Protein AF-A0A970F6P1-F1 (afdb_monomer)

Foldseek 3Di:
DDFFWKFFAADDLADADREIFQADPQAQEAEEEEPPLDDAPVQVLNCVRTVGHYHYCVVDDDDLRNHSAYEYQDLAECLQQVCLVSVHAYEHCARHAQFYPRSVSGHRHRYIYVTDSVRMDTPPPPDDPDPDDDDDDDDDDDDDDDDDDPCVVPPPPPVVVVVVVVVNVVSVVVGVVRVVVVCCVPPVVVLVVVVVVVVVCCVVVVVVVVVCVVLVVLCPDPNSVVVVVVVVPPVPCVVVRDDD

Secondary structure (DSSP, 8-state):
-----EEE---TT--B--EEE---SSS-EEEEE-GGG---HHHHHHHHHH-PEEEETTT----GGGEEEEEE--SSSSHHHHHHHTT--EEESS---S-STTGGG--TTTEEES--GGGEEETTS-S-------------------S-SSSTT---TTHHHHHHHHHHHHHHHHHHHHHHHHHIIIIIHHHHHHHHHHHHHHHHHSHHHHHHHHHHHHHTSHHHHHHHHHHHHS-TTTTTS---

Radius of gyration: 27.38 Å; Cα contacts (8 Å, |Δi|>4): 351; chains: 1; bounding box: 78×43×78 Å

Mean predicted aligned error: 15.63 Å

Solvent-accessible surface area (backbone atoms only — not comparable to full-atom values): 13896 Å² total; per-residue (Å²): 133,86,57,38,42,34,29,36,38,41,30,84,76,31,27,41,32,69,37,75,48,70,53,41,94,65,21,38,30,31,38,40,51,32,80,95,71,52,82,56,73,49,53,58,55,49,28,71,65,24,68,36,49,82,38,54,53,82,84,48,86,75,64,73,79,34,40,48,33,38,37,35,57,41,63,26,46,63,70,55,11,54,40,31,65,70,73,26,36,32,41,21,51,38,58,34,60,76,31,49,99,38,24,91,44,42,43,41,84,39,27,26,4,19,40,52,63,92,33,55,45,58,55,85,64,79,85,80,83,70,88,72,87,79,83,90,84,89,85,90,83,88,88,83,93,85,87,78,84,79,66,75,75,67,85,60,82,51,62,62,52,48,50,54,52,52,47,51,53,53,32,50,54,54,37,53,51,51,51,50,52,48,46,40,64,74,47,49,48,55,50,51,54,53,53,50,50,52,52,49,51,33,60,75,70,44,54,49,60,59,52,45,64,68,44,49,69,35,62,75,31,75,69,37,38,50,51,50,51,52,60,72,65,51,69,71,58,58,74,76,75,43,83,132

pLDDT: mean 78.51, std 19.45, range [26.03, 96.94]

Sequence (244 aa):
MTYNSIRVVKGNGGYGGPLIITPTEQKHKFIYITGGGEKPEIVDKIAELTGMEAVNGFKTSIPDEEIALAIIDCGGTLRCGIYPKKEIPTINIVPTGKSGPLAQYINETIYVSAVGPAQITLANEEETVKAANVEKTPKEAKYDTSKKITEQRAEKSFVAKIGMGAGKVVATFNQSARDGVQTMIHTVIPFMAFVSLLIGVIQGSGVGNYFAKIMTPLAGNIVGLTIIGFVCSLPFLSPLLGPG

Structure (mmCIF, N/CA/C/O backbone):
data_AF-A0A970F6P1-F1
#
_entry.id   AF-A0A970F6P1-F1
#
loop_
_atom_site.group_PDB
_atom_site.id
_atom_site.type_symbol
_atom_site.label_atom_id
_atom_site.label_alt_id
_atom_site.label_comp_id
_atom_site.label_asym_id
_atom_site.label_entity_id
_atom_site.label_seq_id
_atom_site.pdbx_PDB_ins_code
_atom_site.Cartn_x
_atom_site.Cartn_y
_atom_site.Cartn_z
_atom_site.occupancy
_atom_site.B_iso_or_equiv
_atom_site.auth_seq_id
_atom_site.auth_comp_id
_atom_site.auth_asym_id
_atom_site.auth_atom_id
_atom_site.pdbx_PDB_model_num
ATOM 1 N N . MET A 1 1 ? -13.869 -8.845 31.805 1.00 55.91 1 MET A N 1
ATOM 2 C CA . MET A 1 1 ? -14.885 -8.495 30.785 1.00 55.91 1 MET A CA 1
ATOM 3 C C . MET A 1 1 ? -14.846 -9.579 29.725 1.00 55.91 1 MET A C 1
ATOM 5 O O . MET A 1 1 ? -13.753 -10.044 29.430 1.00 55.91 1 MET A O 1
ATOM 9 N N . THR A 1 2 ? -15.985 -10.026 29.202 1.00 73.50 2 THR A N 1
ATOM 10 C CA . THR A 1 2 ? -16.000 -11.035 28.131 1.00 73.50 2 THR A CA 1
ATOM 11 C C . THR A 1 2 ? -15.906 -10.311 26.795 1.00 73.50 2 THR A C 1
ATOM 13 O O . THR A 1 2 ? -16.837 -9.596 26.433 1.00 73.50 2 THR A O 1
ATOM 16 N N . TYR A 1 3 ? -14.778 -10.448 26.100 1.00 84.19 3 TYR A N 1
ATOM 17 C CA . TYR A 1 3 ? -14.602 -9.900 24.756 1.00 84.19 3 TYR A CA 1
ATOM 18 C C . TYR A 1 3 ? -15.088 -10.903 23.712 1.00 84.19 3 TYR A C 1
ATOM 20 O O . TYR A 1 3 ? -14.849 -12.103 23.856 1.00 84.19 3 TYR A O 1
ATOM 28 N N . ASN A 1 4 ? -15.730 -10.417 22.650 1.00 88.94 4 ASN A N 1
ATOM 29 C CA . ASN A 1 4 ? -16.098 -11.258 21.512 1.00 88.94 4 ASN A CA 1
ATOM 30 C C . ASN A 1 4 ? -15.162 -11.002 20.333 1.00 88.94 4 ASN A C 1
ATOM 32 O O . ASN A 1 4 ? -14.771 -9.864 20.065 1.00 88.94 4 ASN A O 1
ATOM 36 N N . SER A 1 5 ? -14.854 -12.061 19.592 1.00 91.94 5 SER A N 1
ATOM 37 C CA . SER A 1 5 ? -14.098 -11.960 18.349 1.00 91.94 5 SER A CA 1
ATOM 38 C C . SER A 1 5 ? -14.987 -11.498 17.198 1.00 91.94 5 SER A C 1
ATOM 40 O O . SER A 1 5 ? -16.135 -11.930 17.066 1.00 91.94 5 SER A O 1
ATOM 42 N N . ILE A 1 6 ? -14.433 -10.669 16.317 1.00 94.19 6 ILE A N 1
ATOM 43 C CA . ILE A 1 6 ? -15.088 -10.241 15.078 1.00 94.19 6 ILE A CA 1
ATOM 44 C C . ILE A 1 6 ? -14.340 -10.752 13.857 1.00 94.19 6 ILE A C 1
ATOM 46 O O . ILE A 1 6 ? -13.114 -10.867 13.853 1.00 94.19 6 ILE A O 1
ATOM 50 N N . ARG A 1 7 ? -15.099 -11.005 12.795 1.00 94.31 7 ARG A N 1
ATOM 51 C CA . ARG A 1 7 ? -14.598 -11.272 11.455 1.00 94.31 7 ARG A CA 1
ATOM 52 C C . ARG A 1 7 ? -14.874 -10.059 10.575 1.00 94.31 7 ARG A C 1
ATOM 54 O O . ARG A 1 7 ? -15.996 -9.562 10.516 1.00 94.31 7 ARG A O 1
ATOM 61 N N . VAL A 1 8 ? -13.843 -9.598 9.878 1.00 95.94 8 VAL A N 1
ATOM 62 C CA . VAL A 1 8 ? -13.903 -8.425 9.004 1.00 95.94 8 VAL A CA 1
ATOM 63 C C . VAL A 1 8 ? -13.480 -8.824 7.600 1.00 95.94 8 VAL A C 1
ATOM 65 O O . VAL A 1 8 ? -12.370 -9.310 7.392 1.00 95.94 8 VAL A O 1
ATOM 68 N N . VAL A 1 9 ? -14.360 -8.621 6.623 1.00 95.44 9 VAL A N 1
ATOM 69 C CA . VAL A 1 9 ? -14.092 -8.910 5.205 1.00 95.44 9 VAL A CA 1
ATOM 70 C C . VAL A 1 9 ? -13.896 -7.626 4.407 1.00 95.44 9 VAL A C 1
ATOM 72 O O . VAL A 1 9 ? -14.357 -6.558 4.800 1.00 95.44 9 VAL A O 1
ATOM 75 N N . LYS A 1 10 ? -13.230 -7.709 3.254 1.00 94.44 10 LYS A N 1
ATOM 76 C CA . LYS A 1 10 ? -13.154 -6.567 2.337 1.00 94.44 10 LYS A CA 1
ATOM 77 C C . LYS A 1 10 ? -14.526 -6.242 1.745 1.00 94.44 10 LYS A C 1
ATOM 79 O O . LYS A 1 10 ? -15.319 -7.139 1.456 1.00 94.44 10 LYS A O 1
ATOM 84 N N . GLY A 1 11 ? -14.790 -4.957 1.529 1.00 90.62 11 GLY A N 1
ATOM 85 C CA . GLY A 1 11 ? -15.944 -4.517 0.744 1.00 90.62 11 GLY A CA 1
ATOM 86 C C . GLY A 1 11 ? -15.664 -4.517 -0.758 1.00 90.62 11 GLY A C 1
ATOM 87 O O . GLY A 1 11 ? -14.608 -4.950 -1.229 1.00 90.62 11 GLY A O 1
ATOM 88 N N . ASN A 1 12 ? -16.618 -4.003 -1.535 1.00 87.50 12 ASN A N 1
ATOM 89 C CA . ASN A 1 12 ? -16.489 -3.947 -2.989 1.00 87.50 12 ASN A CA 1
ATOM 90 C C . ASN A 1 12 ? -15.307 -3.055 -3.420 1.00 87.50 12 ASN A C 1
ATOM 92 O O . ASN A 1 12 ? -15.206 -1.899 -3.005 1.00 87.50 12 ASN A O 1
ATOM 96 N N . GLY A 1 13 ? -14.419 -3.591 -4.262 1.00 84.50 13 GLY A N 1
ATOM 97 C CA . GLY A 1 13 ? -13.182 -2.923 -4.682 1.00 84.50 13 GLY A CA 1
ATOM 98 C C . GLY A 1 13 ? -12.117 -2.794 -3.583 1.00 84.50 13 GLY A C 1
ATOM 99 O O . GLY A 1 13 ? -11.123 -2.105 -3.792 1.00 84.50 13 GLY A O 1
ATOM 100 N N . GLY A 1 14 ? -12.323 -3.421 -2.420 1.00 89.06 14 GLY A N 1
ATOM 101 C CA . GLY A 1 14 ? -11.336 -3.500 -1.347 1.00 89.06 14 GLY A CA 1
ATOM 102 C C . GLY A 1 14 ? -10.262 -4.562 -1.593 1.00 89.06 14 GLY A C 1
ATOM 103 O O . GLY A 1 14 ? -10.330 -5.363 -2.528 1.00 89.06 14 GLY A O 1
ATOM 104 N N . TYR A 1 15 ? -9.271 -4.589 -0.711 1.00 93.12 15 TYR A N 1
ATOM 105 C CA . TYR A 1 15 ? -8.123 -5.493 -0.729 1.00 93.12 15 TYR A CA 1
ATOM 106 C C . TYR A 1 15 ? -7.964 -6.178 0.633 1.00 93.12 15 TYR A C 1
ATOM 108 O O . TYR A 1 15 ? -8.346 -5.608 1.654 1.00 93.12 15 TYR A O 1
ATOM 116 N N . GLY A 1 16 ? -7.379 -7.377 0.633 1.00 93.56 16 GLY A N 1
ATOM 117 C CA . GLY A 1 16 ? -7.040 -8.128 1.839 1.00 93.56 16 GLY A CA 1
ATOM 118 C C . GLY A 1 16 ? -8.222 -8.726 2.603 1.00 93.56 16 GLY A C 1
ATOM 119 O O . GLY A 1 16 ? -9.330 -8.847 2.070 1.00 93.56 16 GLY A O 1
ATOM 120 N N . GLY A 1 17 ? -7.957 -9.120 3.850 1.00 89.38 17 GLY A N 1
ATOM 121 C CA . GLY A 1 17 ? -8.860 -9.911 4.679 1.00 89.38 17 GLY A CA 1
ATOM 122 C C . GLY A 1 17 ? -9.137 -11.322 4.126 1.00 89.38 17 GLY A C 1
ATOM 123 O O . GLY A 1 17 ? -8.622 -11.696 3.073 1.00 89.38 17 GLY A O 1
ATOM 124 N N . PRO A 1 18 ? -9.995 -12.109 4.802 1.00 91.62 18 PRO A N 1
ATOM 125 C CA . PRO A 1 18 ? -10.689 -11.779 6.047 1.00 91.62 18 PRO A CA 1
ATOM 126 C C . PRO A 1 18 ? -9.734 -11.652 7.240 1.00 91.62 18 PRO A C 1
ATOM 128 O O . PRO A 1 18 ? -8.829 -12.463 7.396 1.00 91.62 18 PRO A O 1
ATOM 131 N N . LEU A 1 19 ? -9.966 -10.664 8.105 1.00 94.44 19 LEU A N 1
ATOM 132 C CA . LEU A 1 19 ? -9.273 -10.546 9.388 1.00 94.44 19 LEU A CA 1
ATOM 133 C C . LEU A 1 19 ? -10.170 -11.070 10.504 1.00 94.44 19 LEU A C 1
ATOM 135 O O . LEU A 1 19 ? -11.353 -10.732 10.556 1.00 94.44 19 LEU A O 1
ATOM 139 N N . ILE A 1 20 ? -9.602 -11.865 11.406 1.00 93.81 20 ILE A N 1
ATOM 140 C CA . ILE A 1 20 ? -10.248 -12.251 12.661 1.00 93.81 20 ILE A CA 1
ATOM 141 C C . ILE A 1 20 ? -9.546 -11.480 13.771 1.00 93.81 20 ILE A C 1
ATOM 143 O O . ILE A 1 20 ? -8.353 -11.672 13.996 1.00 93.81 20 ILE A O 1
ATOM 147 N N . ILE A 1 21 ? -10.278 -10.591 14.439 1.00 92.81 21 ILE A N 1
ATOM 148 C CA . ILE A 1 21 ? -9.759 -9.837 15.578 1.00 92.81 21 ILE A CA 1
ATOM 149 C C . ILE A 1 21 ? -10.351 -10.428 16.846 1.00 92.81 21 ILE A C 1
ATOM 151 O O . ILE A 1 21 ? -11.569 -10.414 17.029 1.00 92.81 21 ILE A O 1
ATOM 155 N N . THR A 1 22 ? -9.473 -10.902 17.724 1.00 89.44 22 THR A N 1
ATOM 156 C CA . THR A 1 22 ? -9.822 -11.420 19.047 1.00 89.44 22 THR A CA 1
ATOM 157 C C . THR A 1 22 ? -9.204 -10.504 20.099 1.00 89.44 22 THR A C 1
ATOM 159 O O . THR A 1 22 ? -7.986 -10.551 20.289 1.00 89.44 22 THR A O 1
ATOM 162 N N . PRO A 1 23 ? -10.001 -9.648 20.757 1.00 86.94 23 PRO A N 1
ATOM 163 C CA . PRO A 1 23 ? -9.495 -8.794 21.821 1.00 86.94 23 PRO A CA 1
ATOM 164 C C . PRO A 1 23 ? -9.036 -9.627 23.022 1.00 86.94 23 PRO A C 1
ATOM 166 O O . PRO A 1 23 ? -9.606 -10.676 23.328 1.00 86.94 23 PRO A O 1
ATOM 169 N N . THR A 1 24 ? -8.013 -9.147 23.722 1.00 86.75 24 THR A N 1
ATOM 170 C CA . THR A 1 24 ? -7.482 -9.761 24.949 1.00 86.75 24 THR A CA 1
ATOM 171 C C . THR A 1 24 ? -7.397 -8.717 26.057 1.00 86.75 24 THR A C 1
ATOM 173 O O . THR A 1 24 ? -7.519 -7.526 25.796 1.00 86.75 24 THR A O 1
ATOM 176 N N . GLU A 1 25 ? -7.145 -9.123 27.305 1.00 82.56 25 GLU A N 1
ATOM 177 C CA . GLU A 1 25 ? -6.991 -8.163 28.412 1.00 82.56 25 GLU A CA 1
ATOM 178 C C . GLU A 1 25 ? -5.865 -7.146 28.178 1.00 82.56 25 GLU A C 1
ATOM 180 O O . GLU A 1 25 ? -5.974 -6.003 28.610 1.00 82.56 25 GLU A O 1
ATOM 185 N N . GLN A 1 26 ? -4.818 -7.521 27.440 1.00 82.38 26 GLN A N 1
ATOM 186 C CA . GLN A 1 26 ? -3.736 -6.608 27.063 1.00 82.38 26 GLN A CA 1
ATOM 187 C C . GLN A 1 26 ? -4.091 -5.783 25.817 1.00 82.38 26 GLN A C 1
ATOM 189 O O . GLN A 1 26 ? -3.830 -4.587 25.789 1.00 82.38 26 GLN A O 1
ATOM 194 N N . LYS A 1 27 ? -4.749 -6.393 24.821 1.00 86.50 27 LYS A N 1
ATOM 195 C CA . LYS A 1 27 ? -5.171 -5.756 23.563 1.00 86.50 27 LYS A CA 1
ATOM 196 C C . LYS A 1 27 ? -6.690 -5.616 23.506 1.00 86.50 27 LYS A C 1
ATOM 198 O O . LYS A 1 27 ? -7.365 -6.388 22.825 1.00 86.50 27 LYS A O 1
ATOM 203 N N . HIS A 1 28 ? -7.222 -4.639 24.233 1.00 87.19 28 HIS A N 1
ATOM 204 C CA . HIS A 1 28 ? -8.666 -4.372 24.327 1.00 87.19 28 HIS A CA 1
ATOM 205 C C . HIS A 1 28 ? -9.065 -2.982 23.820 1.00 87.19 28 HIS A C 1
ATOM 207 O O . HIS A 1 28 ? -10.237 -2.609 23.901 1.00 87.19 28 HIS A O 1
ATOM 213 N N . LYS A 1 29 ? -8.108 -2.205 23.305 1.00 92.62 29 LYS A N 1
ATOM 214 C CA . LYS A 1 29 ? -8.360 -0.879 22.744 1.00 92.62 29 LYS A CA 1
ATOM 215 C C . LYS A 1 29 ? -8.141 -0.909 21.247 1.00 92.62 29 LYS A C 1
ATOM 217 O O . LYS A 1 29 ? -7.257 -1.601 20.750 1.00 92.62 29 LYS A O 1
ATOM 222 N N . PHE A 1 30 ? -8.907 -0.124 20.513 1.00 93.62 30 PHE A N 1
ATOM 223 C CA . PHE A 1 30 ? -8.644 0.092 19.099 1.00 93.62 30 PHE A CA 1
ATOM 224 C C . PHE A 1 30 ? -8.657 1.569 18.779 1.00 93.62 30 PHE A C 1
ATOM 226 O O . PHE A 1 30 ? -9.402 2.350 19.373 1.00 93.62 30 PHE A O 1
ATOM 233 N N . ILE A 1 31 ? -7.814 1.954 17.829 1.00 94.25 31 ILE A N 1
ATOM 234 C CA . ILE A 1 31 ? -7.693 3.355 17.449 1.00 94.25 31 ILE A CA 1
ATOM 235 C C . ILE A 1 31 ? -8.469 3.608 16.171 1.00 94.25 31 ILE A C 1
ATOM 237 O O . ILE A 1 31 ? -8.491 2.765 15.275 1.00 94.25 31 ILE A O 1
ATOM 241 N N . TYR A 1 32 ? -9.029 4.803 16.040 1.00 93.19 32 TYR A N 1
ATOM 242 C CA . TYR A 1 32 ? -9.539 5.290 14.767 1.00 93.19 32 TYR A CA 1
ATOM 243 C C . TYR A 1 32 ? -8.908 6.637 14.409 1.00 93.19 32 TYR A C 1
ATOM 245 O O . TYR A 1 32 ? -8.808 7.545 15.238 1.00 93.19 32 TYR A O 1
ATOM 253 N N . ILE A 1 33 ? -8.446 6.744 13.163 1.00 90.38 33 ILE A N 1
ATOM 254 C CA . ILE A 1 33 ? -7.821 7.932 12.579 1.00 90.38 33 ILE A CA 1
ATOM 255 C C . ILE A 1 33 ? -8.431 8.169 11.202 1.00 90.38 33 ILE A C 1
ATOM 257 O O . ILE A 1 33 ? -7.908 7.737 10.172 1.00 90.38 33 ILE A O 1
ATOM 261 N N . THR A 1 34 ? -9.548 8.884 11.213 1.00 85.81 34 THR A N 1
ATOM 262 C CA . THR A 1 34 ? -10.351 9.231 10.039 1.00 85.81 34 THR A CA 1
ATOM 263 C C . THR A 1 34 ? -10.552 10.745 9.938 1.00 85.81 34 THR A C 1
ATOM 265 O O . THR A 1 34 ? -10.569 11.450 10.949 1.00 85.81 34 THR A O 1
ATOM 268 N N . GLY A 1 35 ? -10.586 11.273 8.714 1.00 74.25 35 GLY A N 1
ATOM 269 C CA . GLY A 1 35 ? -10.503 12.693 8.374 1.00 74.25 35 GLY A CA 1
ATOM 270 C C . GLY A 1 35 ? -11.433 13.581 9.198 1.00 74.25 35 GLY A C 1
ATOM 271 O O . GLY A 1 35 ? -12.566 13.222 9.493 1.00 74.25 35 GLY A O 1
ATOM 272 N N . GLY A 1 36 ? -10.921 14.738 9.629 1.00 63.97 36 GLY A N 1
ATOM 273 C CA . GLY A 1 36 ? -11.650 15.664 10.506 1.00 63.97 36 GLY A CA 1
ATOM 274 C C . GLY A 1 36 ? -11.812 15.193 11.958 1.00 63.97 36 GLY A C 1
ATOM 275 O O . GLY A 1 36 ? -12.364 15.931 12.769 1.00 63.97 36 GLY A O 1
ATOM 276 N N . GLY A 1 37 ? -11.323 13.997 12.314 1.00 62.03 37 GLY A N 1
ATOM 277 C CA . GLY A 1 37 ? -11.530 13.396 13.633 1.00 62.03 37 GLY A CA 1
ATOM 278 C C . GLY A 1 37 ? -12.946 12.850 13.835 1.00 62.03 37 GLY A C 1
ATOM 279 O O . GLY A 1 37 ? -13.296 12.498 14.967 1.00 62.03 37 GLY A O 1
ATOM 280 N N . GLU A 1 38 ? -13.743 12.788 12.762 1.00 76.69 38 GLU A N 1
ATOM 281 C CA . GLU A 1 38 ? -15.076 12.194 12.769 1.00 76.69 38 GLU A CA 1
ATOM 282 C C . GLU A 1 38 ? -14.978 10.710 13.091 1.00 76.69 38 GLU A C 1
ATOM 284 O O . GLU A 1 38 ? -14.083 10.019 12.608 1.00 76.69 38 GLU A O 1
ATOM 289 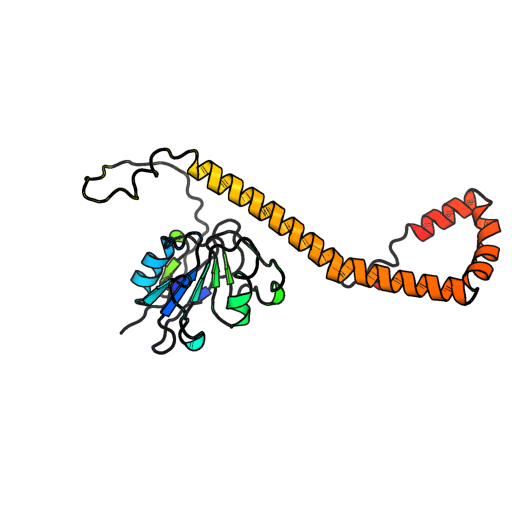N N . LYS A 1 39 ? -15.895 10.233 13.930 1.00 85.00 39 LYS A N 1
ATOM 290 C CA . LYS A 1 39 ? -15.989 8.833 14.329 1.00 85.00 39 LYS A CA 1
ATOM 291 C C . LYS A 1 39 ? -16.766 8.065 13.247 1.00 85.00 39 LYS A C 1
ATOM 293 O O . LYS A 1 39 ? -17.949 8.345 13.077 1.00 85.00 39 LYS A O 1
ATOM 298 N N . PRO A 1 40 ? -16.140 7.130 12.509 1.00 85.69 40 PRO A N 1
ATOM 299 C CA . PRO A 1 40 ? -16.833 6.327 11.505 1.00 85.69 40 PRO A CA 1
ATOM 300 C C . PRO A 1 40 ? -17.872 5.406 12.145 1.00 85.69 40 PRO A C 1
ATOM 302 O O . PRO A 1 40 ? -17.633 4.877 13.227 1.00 85.69 40 PRO A O 1
ATOM 305 N N . GLU A 1 41 ? -18.955 5.104 11.427 1.00 88.62 41 GLU A N 1
ATOM 306 C CA . GLU A 1 41 ? -20.024 4.198 11.890 1.00 88.62 41 GLU A CA 1
ATOM 307 C C . GLU A 1 41 ? -19.509 2.805 12.292 1.00 88.62 41 GLU A C 1
ATOM 309 O O . GLU A 1 41 ? -20.038 2.162 13.198 1.00 88.62 41 GLU A O 1
ATOM 314 N N . ILE A 1 42 ? -18.433 2.335 11.652 1.00 92.31 42 ILE A N 1
ATOM 315 C CA . ILE A 1 42 ? -17.824 1.044 11.985 1.00 92.31 42 ILE A CA 1
ATOM 316 C C . ILE A 1 42 ? -17.205 1.013 13.388 1.00 92.31 42 ILE A C 1
ATOM 318 O O . ILE A 1 42 ? -17.035 -0.070 13.938 1.00 92.31 42 ILE A O 1
ATOM 322 N N . VAL A 1 43 ? -16.878 2.169 13.979 1.00 92.88 43 VAL A N 1
ATOM 323 C CA . VAL A 1 43 ? -16.310 2.248 15.331 1.00 92.88 43 VAL A CA 1
ATOM 324 C C . VAL A 1 43 ? -17.337 1.818 16.366 1.00 92.88 43 VAL A C 1
ATOM 326 O O . VAL A 1 43 ? -17.022 0.981 17.205 1.00 92.88 43 VAL A O 1
ATOM 329 N N . ASP A 1 44 ? -18.553 2.363 16.298 1.00 92.25 44 ASP A N 1
ATOM 330 C CA . ASP A 1 44 ? -19.627 1.999 17.225 1.00 92.25 44 ASP A CA 1
ATOM 331 C C . ASP A 1 44 ? -19.982 0.524 17.090 1.00 92.25 44 ASP A C 1
ATOM 333 O O . ASP A 1 44 ? -19.965 -0.206 18.076 1.00 92.25 44 ASP A O 1
ATOM 337 N N . LYS A 1 45 ? -20.140 0.046 15.852 1.00 92.56 45 LYS A N 1
ATOM 338 C CA . LYS A 1 45 ? -20.411 -1.369 15.597 1.00 92.56 45 LYS A CA 1
ATOM 339 C C . LYS A 1 45 ? -19.326 -2.293 16.167 1.00 92.56 45 LYS A C 1
ATOM 341 O O . LYS A 1 45 ? -19.644 -3.326 16.750 1.00 92.56 45 LYS A O 1
ATOM 346 N N . ILE A 1 46 ? -18.043 -1.962 15.998 1.00 93.50 46 ILE A N 1
ATOM 347 C CA . ILE A 1 46 ? -16.948 -2.782 16.541 1.00 93.50 46 ILE A CA 1
ATOM 348 C C . ILE A 1 46 ? -16.964 -2.754 18.068 1.00 93.50 46 ILE A C 1
ATOM 350 O O . ILE A 1 46 ? -16.848 -3.815 18.679 1.00 93.50 46 ILE A O 1
ATOM 354 N N . ALA A 1 47 ? -17.129 -1.583 18.682 1.00 92.88 47 ALA A N 1
ATOM 355 C CA . ALA A 1 47 ? -17.193 -1.453 20.135 1.00 92.88 47 ALA A CA 1
ATOM 356 C C . ALA A 1 47 ? -18.366 -2.255 20.725 1.00 92.88 47 ALA A C 1
ATOM 358 O O . ALA A 1 47 ? -18.171 -2.998 21.682 1.00 92.88 47 ALA A O 1
ATOM 359 N N . GLU A 1 48 ? -19.549 -2.182 20.111 1.00 91.62 48 GLU A N 1
ATOM 360 C CA . GLU A 1 48 ? -20.739 -2.938 20.521 1.00 91.62 48 GLU A CA 1
ATOM 361 C C . GLU A 1 48 ? -20.541 -4.453 20.410 1.00 91.62 48 GLU A C 1
ATOM 363 O O . GLU A 1 48 ? -20.883 -5.190 21.333 1.00 91.62 48 GLU A O 1
ATOM 368 N N . LEU A 1 49 ? -19.972 -4.932 19.299 1.00 91.00 49 LEU A N 1
ATOM 369 C CA . LEU A 1 49 ? -19.777 -6.366 19.086 1.00 91.00 49 LEU A CA 1
ATOM 370 C C . LEU A 1 49 ? -18.687 -6.942 19.986 1.00 91.00 49 LEU A C 1
ATOM 372 O O . LEU A 1 49 ? -18.838 -8.047 20.501 1.00 91.00 49 LEU A O 1
ATOM 376 N N . THR A 1 50 ? -17.582 -6.217 20.157 1.00 91.31 50 THR A N 1
ATOM 377 C CA . THR A 1 50 ? -16.367 -6.749 20.792 1.00 91.31 50 THR A CA 1
ATOM 378 C C . THR A 1 50 ? -16.242 -6.399 22.267 1.00 91.31 50 THR A C 1
ATOM 380 O O . THR A 1 50 ? -15.550 -7.114 22.986 1.00 91.31 50 THR A O 1
ATOM 383 N N . GLY A 1 51 ? -16.881 -5.316 22.720 1.00 89.19 51 GLY A N 1
ATOM 384 C CA . GLY A 1 51 ? -16.669 -4.726 24.043 1.00 89.19 51 GLY A CA 1
ATOM 385 C C . GLY A 1 51 ? -15.359 -3.938 24.177 1.00 89.19 51 GLY A C 1
ATOM 386 O O . GLY A 1 51 ? -14.988 -3.576 25.290 1.00 89.19 51 GLY A O 1
ATOM 387 N N . MET A 1 52 ? -14.637 -3.694 23.076 1.00 91.69 52 MET A N 1
ATOM 388 C CA . MET A 1 52 ? -13.391 -2.925 23.091 1.00 91.69 52 MET A CA 1
ATOM 389 C C . MET A 1 52 ? -13.617 -1.420 23.280 1.00 91.69 52 MET A C 1
ATOM 391 O O . MET A 1 52 ? -14.631 -0.860 22.859 1.00 91.69 52 MET A O 1
ATOM 395 N N . GLU A 1 53 ? -12.608 -0.742 23.822 1.00 91.25 53 GLU A N 1
ATOM 396 C CA . GLU A 1 53 ? -12.594 0.716 23.945 1.00 91.25 53 GLU A CA 1
ATOM 397 C C . GLU A 1 53 ? -12.107 1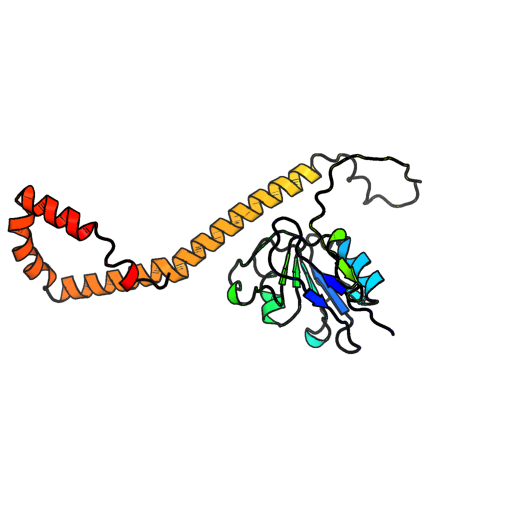.377 22.644 1.00 91.25 53 GLU A C 1
ATOM 399 O O . GLU A 1 53 ? -11.013 1.095 22.145 1.00 91.25 53 GLU A O 1
ATOM 404 N N . ALA A 1 54 ? -12.914 2.292 22.103 1.00 92.50 54 ALA A N 1
ATOM 405 C CA . ALA A 1 54 ? -12.576 3.072 20.918 1.00 92.50 54 ALA A CA 1
ATOM 406 C C . ALA A 1 54 ? -11.813 4.353 21.283 1.00 92.50 54 ALA A C 1
ATOM 408 O O . ALA A 1 54 ? -12.343 5.228 21.969 1.00 92.50 54 ALA A O 1
ATOM 409 N N . VAL A 1 55 ? -10.609 4.521 20.738 1.00 91.69 55 VAL A N 1
ATOM 410 C CA . VAL A 1 55 ? -9.731 5.663 21.023 1.00 91.69 55 VAL A CA 1
ATOM 411 C C . VAL A 1 55 ? -9.527 6.523 19.775 1.00 91.69 55 VAL A C 1
ATOM 413 O O . VAL A 1 55 ? -9.126 6.042 18.715 1.00 91.69 55 VAL A O 1
ATOM 416 N N . ASN A 1 56 ? -9.767 7.832 19.894 1.00 89.25 56 ASN A N 1
ATOM 417 C CA . ASN A 1 56 ? -9.513 8.772 18.802 1.00 89.25 56 ASN A CA 1
ATOM 418 C C . ASN A 1 56 ? -8.016 9.099 18.706 1.00 89.25 56 ASN A C 1
ATOM 420 O O . ASN A 1 56 ? -7.502 9.901 19.493 1.00 89.25 56 ASN A O 1
ATOM 424 N N . GLY A 1 57 ? -7.343 8.539 17.699 1.00 86.12 57 GLY A N 1
ATOM 425 C CA . GLY A 1 57 ? -5.897 8.690 17.511 1.00 86.12 57 GLY A CA 1
ATOM 426 C C . GLY A 1 57 ? -5.437 10.095 17.094 1.00 86.12 57 GLY A C 1
ATOM 427 O O . GLY A 1 57 ? -4.238 10.349 17.054 1.00 86.12 57 GLY A O 1
ATOM 428 N N . PHE A 1 58 ? -6.353 11.025 16.784 1.00 80.62 58 PHE A N 1
ATOM 429 C CA . PHE A 1 58 ? -6.010 12.442 16.584 1.00 80.62 58 PHE A CA 1
ATOM 430 C C . PHE A 1 58 ? -5.950 13.240 17.886 1.00 80.62 58 PHE A C 1
ATOM 432 O O . PHE A 1 58 ? -5.313 14.289 17.926 1.00 80.62 58 PHE A O 1
ATOM 439 N N . LYS A 1 59 ? -6.654 12.788 18.930 1.00 78.94 59 LYS A N 1
ATOM 440 C CA . LYS A 1 59 ? -6.759 13.508 20.209 1.00 78.94 59 LYS A CA 1
ATOM 441 C C . LYS A 1 59 ? -5.829 12.946 21.273 1.00 78.94 59 LYS A C 1
ATOM 443 O O . LYS A 1 59 ? -5.421 13.679 22.166 1.00 78.94 59 LYS A O 1
ATOM 448 N N . THR A 1 60 ? -5.529 11.656 21.196 1.00 79.88 60 THR A N 1
ATOM 449 C CA . THR A 1 60 ? -4.672 10.960 22.151 1.00 79.88 60 THR A CA 1
ATOM 450 C C . THR A 1 60 ? -3.922 9.826 21.458 1.00 79.88 60 THR A C 1
ATOM 452 O O . THR A 1 60 ? -4.274 9.430 20.348 1.00 79.88 60 THR A O 1
ATOM 455 N N . SER A 1 61 ? -2.891 9.306 22.115 1.00 80.94 61 SER A N 1
ATOM 456 C CA . SER A 1 61 ? -2.143 8.129 21.678 1.00 80.94 61 SER A CA 1
ATOM 457 C C . SER A 1 61 ? -2.205 7.067 22.766 1.00 80.94 61 SER A C 1
ATOM 459 O O . SER A 1 61 ? -2.166 7.393 23.950 1.00 80.94 61 SER A O 1
ATOM 461 N N . ILE A 1 62 ? -2.263 5.805 22.355 1.00 86.00 62 ILE A N 1
ATOM 462 C CA . ILE A 1 62 ? -2.089 4.649 23.238 1.00 86.00 62 ILE A CA 1
ATOM 463 C C . ILE A 1 62 ? -0.851 3.853 22.800 1.00 86.00 62 ILE A C 1
ATOM 465 O O . ILE A 1 62 ? -0.486 3.948 21.623 1.00 86.00 62 ILE A O 1
ATOM 469 N N . PRO A 1 63 ? -0.175 3.135 23.718 1.00 87.56 63 PRO A N 1
ATOM 470 C CA . PRO A 1 63 ? 0.952 2.268 23.376 1.00 87.56 63 PRO A CA 1
ATOM 471 C C . PRO A 1 63 ? 0.548 1.221 22.338 1.00 87.56 63 PRO A C 1
ATOM 473 O O . PRO A 1 63 ? -0.573 0.714 22.385 1.00 87.56 63 PRO A O 1
ATOM 476 N N . ASP A 1 64 ? 1.451 0.893 21.412 1.00 87.75 64 ASP A N 1
ATOM 477 C CA . ASP A 1 64 ? 1.164 -0.023 20.300 1.00 87.75 64 ASP A CA 1
ATOM 478 C C . ASP A 1 64 ? 0.759 -1.424 20.803 1.00 87.75 64 ASP A C 1
ATOM 480 O O . ASP A 1 64 ? -0.051 -2.108 20.177 1.00 87.75 64 ASP A O 1
ATOM 484 N N . GLU A 1 65 ? 1.265 -1.827 21.970 1.00 86.31 65 GLU A N 1
ATOM 485 C CA . GLU A 1 65 ? 1.003 -3.114 22.615 1.00 86.31 65 GLU A CA 1
ATOM 486 C C . GLU A 1 65 ? -0.437 -3.251 23.124 1.00 86.31 65 GLU A C 1
ATOM 488 O O . GLU A 1 65 ? -0.922 -4.375 23.251 1.00 86.31 65 GLU A O 1
ATOM 493 N N . GLU A 1 66 ? -1.126 -2.133 23.377 1.00 88.50 66 GLU A N 1
ATOM 494 C CA . GLU A 1 66 ? -2.529 -2.100 23.812 1.00 88.50 66 GLU A CA 1
ATOM 495 C C . GLU A 1 66 ? -3.516 -2.091 22.630 1.00 88.50 66 GLU A C 1
ATOM 497 O O . GLU A 1 66 ? -4.724 -2.280 22.817 1.00 88.50 66 GLU A O 1
ATOM 502 N N . ILE A 1 67 ? -3.018 -1.874 21.404 1.00 92.12 67 ILE A N 1
ATOM 503 C CA . ILE A 1 67 ? -3.840 -1.719 20.202 1.00 92.12 67 ILE A CA 1
ATOM 504 C C . ILE A 1 67 ? -4.190 -3.092 19.618 1.00 92.12 67 ILE A C 1
ATOM 506 O O . ILE A 1 67 ? -3.344 -3.817 19.094 1.00 92.12 67 ILE A O 1
ATOM 510 N N . ALA A 1 68 ? -5.477 -3.426 19.648 1.00 93.19 68 ALA A N 1
ATOM 511 C CA . ALA A 1 68 ? -6.036 -4.615 19.015 1.00 93.19 68 ALA A CA 1
ATOM 512 C C . ALA A 1 68 ? -6.204 -4.452 17.497 1.00 93.19 68 ALA A C 1
ATOM 514 O O . ALA A 1 68 ? -5.971 -5.394 16.743 1.00 93.19 68 ALA A O 1
ATOM 515 N N . LEU A 1 69 ? -6.620 -3.263 17.046 1.00 95.31 69 LEU A N 1
ATOM 516 C CA . LEU A 1 69 ? -6.729 -2.912 15.629 1.00 95.31 69 LEU A CA 1
ATOM 517 C C . LEU A 1 69 ? -6.657 -1.391 15.417 1.00 95.31 69 LEU A C 1
ATOM 519 O O . LEU A 1 69 ? -6.915 -0.603 16.330 1.00 95.31 69 LEU A O 1
ATOM 523 N N . ALA A 1 70 ? -6.362 -0.980 14.185 1.00 95.50 70 ALA A N 1
ATOM 524 C CA . ALA A 1 70 ? -6.407 0.408 13.737 1.00 95.50 70 ALA A CA 1
ATOM 525 C C . ALA A 1 70 ? -7.443 0.601 12.620 1.00 95.50 70 ALA A C 1
ATOM 527 O O . ALA A 1 70 ? -7.455 -0.142 11.640 1.00 95.50 70 ALA A O 1
ATOM 528 N N . ILE A 1 71 ? -8.281 1.630 12.736 1.00 95.75 71 ILE A N 1
ATOM 529 C CA . ILE A 1 71 ? -9.248 2.055 11.716 1.00 95.75 71 ILE A CA 1
ATOM 530 C C . ILE A 1 71 ? -8.752 3.339 11.061 1.00 95.75 71 ILE A C 1
ATOM 532 O O . ILE A 1 71 ? -8.452 4.317 11.746 1.00 95.75 71 ILE A O 1
ATOM 536 N N . ILE A 1 72 ? -8.687 3.360 9.734 1.00 94.44 72 ILE A N 1
ATOM 537 C CA . ILE A 1 72 ? -8.159 4.490 8.965 1.00 94.44 72 ILE A CA 1
ATOM 538 C C . ILE A 1 72 ? -9.018 4.785 7.731 1.00 94.44 72 ILE A C 1
ATOM 540 O O . ILE A 1 72 ? -9.813 3.956 7.299 1.00 94.44 72 ILE A O 1
ATOM 544 N N . ASP A 1 73 ? -8.813 5.955 7.129 1.00 90.88 73 ASP A N 1
ATOM 545 C CA . ASP A 1 73 ? -9.402 6.395 5.854 1.00 90.88 73 ASP A CA 1
ATOM 546 C C . ASP A 1 73 ? -8.315 6.804 4.841 1.00 90.88 73 ASP A C 1
ATOM 548 O O . ASP A 1 73 ? -8.314 7.879 4.239 1.00 90.88 73 A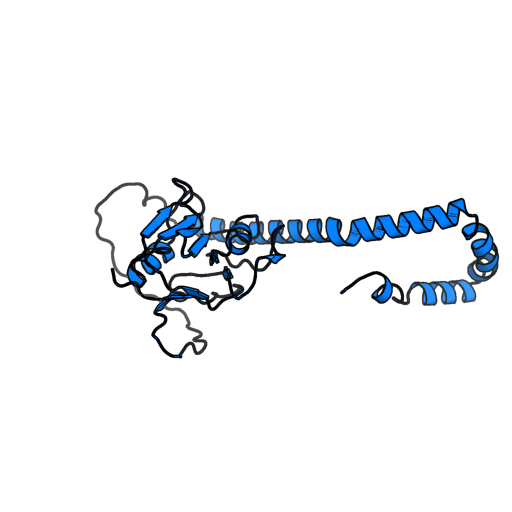SP A O 1
ATOM 552 N N . CYS A 1 74 ? -7.289 5.972 4.703 1.00 87.00 74 CYS A N 1
ATOM 553 C CA . CYS A 1 74 ? -6.081 6.359 3.990 1.00 87.00 74 CYS A CA 1
ATOM 554 C C . CYS A 1 74 ? -6.126 5.952 2.516 1.00 87.00 74 CYS A C 1
ATOM 556 O O . CYS A 1 74 ? -6.168 4.769 2.200 1.00 87.00 74 CYS A O 1
ATOM 558 N N . GLY A 1 75 ? -6.025 6.928 1.612 1.00 82.88 75 GLY A N 1
ATOM 559 C CA . GLY A 1 75 ? -5.993 6.707 0.160 1.00 82.88 75 GLY A CA 1
ATOM 560 C C . GLY A 1 75 ? -4.671 6.172 -0.410 1.00 82.88 75 GLY A C 1
ATOM 561 O O . GLY A 1 75 ? -4.417 6.402 -1.584 1.00 82.88 75 GLY A O 1
ATOM 562 N N . GLY A 1 76 ? -3.819 5.525 0.395 1.00 77.38 76 GLY A N 1
ATOM 563 C CA . GLY A 1 76 ? -2.569 4.893 -0.076 1.00 77.38 76 GLY A CA 1
ATOM 564 C C . GLY A 1 76 ? -1.281 5.616 0.319 1.00 77.38 76 GLY A C 1
ATOM 565 O O . GLY A 1 76 ? -0.251 5.547 -0.348 1.00 77.38 76 GLY A O 1
ATOM 566 N N . THR A 1 77 ? -1.334 6.353 1.429 1.00 76.56 77 THR A N 1
ATOM 567 C CA . THR A 1 77 ? -0.205 7.139 1.936 1.00 76.56 77 THR A CA 1
ATOM 568 C C . THR A 1 77 ? 0.497 6.406 3.092 1.00 76.56 77 THR A C 1
ATOM 570 O O . THR A 1 77 ? 0.857 5.242 2.954 1.00 76.56 77 THR A O 1
ATOM 573 N N . LEU A 1 78 ? 0.736 7.052 4.235 1.00 85.56 78 LEU A N 1
ATOM 574 C CA . LEU A 1 78 ? 1.495 6.465 5.347 1.00 85.56 78 LEU A CA 1
ATOM 575 C C . LEU A 1 78 ? 0.658 5.525 6.221 1.00 85.56 78 LEU A C 1
ATOM 577 O O . LEU A 1 78 ? 1.146 4.471 6.626 1.00 85.56 78 LEU A O 1
ATOM 581 N N . ARG A 1 79 ? -0.604 5.881 6.503 1.00 87.38 79 ARG A N 1
ATOM 582 C CA . ARG A 1 79 ? -1.441 5.131 7.456 1.00 87.38 79 ARG A CA 1
ATOM 583 C C . ARG A 1 79 ? -1.739 3.707 6.982 1.00 87.38 79 ARG A C 1
ATOM 585 O O . ARG A 1 79 ? -1.843 2.822 7.819 1.00 87.38 79 ARG A O 1
ATOM 592 N N . CYS A 1 80 ? -1.803 3.477 5.666 1.00 88.50 80 CYS A N 1
ATOM 593 C CA . CYS A 1 80 ? -2.008 2.137 5.114 1.00 88.50 80 CYS A CA 1
ATOM 594 C C . CYS A 1 80 ? -0.910 1.148 5.514 1.00 88.50 80 CYS A C 1
ATOM 596 O O . CYS A 1 80 ? -1.218 -0.021 5.683 1.00 88.50 80 CYS A O 1
ATOM 598 N N . GLY A 1 81 ? 0.343 1.597 5.652 1.00 90.44 81 GLY A N 1
ATOM 599 C CA . GLY A 1 81 ? 1.479 0.710 5.920 1.00 90.44 81 GLY A CA 1
ATOM 600 C C . GLY A 1 81 ? 2.108 0.857 7.306 1.00 90.44 81 GLY A C 1
ATOM 601 O O . GLY A 1 81 ? 2.810 -0.052 7.734 1.00 90.44 81 GLY A O 1
ATOM 602 N N . ILE A 1 82 ? 1.861 1.951 8.038 1.00 93.44 82 ILE A N 1
ATOM 603 C CA . ILE A 1 82 ? 2.503 2.166 9.345 1.00 93.44 82 ILE A CA 1
ATOM 604 C C . ILE A 1 82 ? 1.980 1.226 10.438 1.00 93.44 82 ILE A C 1
ATOM 606 O O . ILE A 1 82 ? 2.782 0.722 11.217 1.00 93.44 82 ILE A O 1
ATOM 610 N N . TYR A 1 83 ? 0.673 0.952 10.474 1.00 94.19 83 TYR A N 1
ATOM 611 C CA . TYR A 1 83 ? 0.080 0.013 11.433 1.00 94.19 83 TYR A CA 1
ATOM 612 C C . TYR A 1 83 ? 0.420 -1.441 11.092 1.00 94.19 83 TYR A C 1
ATOM 614 O O . TYR A 1 83 ? 0.900 -2.134 11.985 1.00 94.19 83 TYR A O 1
ATOM 622 N N . PRO A 1 84 ? 0.352 -1.885 9.818 1.00 94.50 84 PRO A N 1
ATOM 623 C CA . PRO A 1 84 ? 0.863 -3.202 9.453 1.00 94.50 84 PRO A CA 1
ATOM 624 C C . PRO A 1 84 ? 2.349 -3.402 9.762 1.00 94.50 84 PRO A C 1
ATOM 626 O O . PRO A 1 84 ? 2.741 -4.467 10.222 1.00 94.50 84 PRO A O 1
ATOM 629 N N . LYS A 1 85 ? 3.186 -2.370 9.573 1.00 94.12 85 LYS A N 1
ATOM 630 C CA . LYS A 1 85 ? 4.609 -2.416 9.949 1.00 94.12 85 LYS A CA 1
ATOM 631 C C . LYS A 1 85 ? 4.813 -2.628 11.455 1.00 94.12 85 LYS A C 1
ATOM 633 O O . LYS A 1 85 ? 5.807 -3.228 1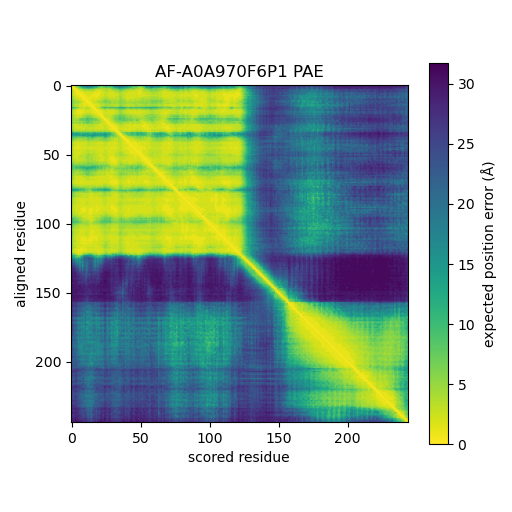1.844 1.00 94.12 85 LYS A O 1
ATOM 638 N N . LYS A 1 86 ? 3.895 -2.119 12.279 1.00 93.81 86 LYS A N 1
ATOM 639 C CA . LYS A 1 86 ? 3.856 -2.305 13.738 1.00 93.81 86 LYS A CA 1
ATOM 640 C C . LYS A 1 86 ? 3.124 -3.588 14.156 1.00 93.81 86 LYS A C 1
ATOM 642 O O . LYS A 1 86 ? 2.822 -3.748 15.330 1.00 93.81 86 LYS A O 1
ATOM 647 N N . GLU A 1 87 ? 2.792 -4.462 13.206 1.00 93.56 87 GLU A N 1
ATOM 648 C CA . GLU A 1 87 ? 2.039 -5.700 13.443 1.00 93.56 87 GLU A CA 1
ATOM 649 C C . GLU A 1 87 ? 0.628 -5.477 14.023 1.00 93.56 87 GLU A C 1
ATOM 651 O O . GLU A 1 87 ? 0.042 -6.358 14.652 1.00 93.56 87 GLU A O 1
ATOM 656 N N . ILE A 1 88 ? 0.045 -4.300 13.774 1.00 95.00 88 ILE A N 1
ATOM 657 C CA . ILE A 1 88 ? -1.315 -3.955 14.190 1.00 95.00 88 ILE A CA 1
ATOM 658 C C . ILE A 1 88 ? -2.290 -4.237 13.032 1.00 95.00 88 ILE A C 1
ATOM 660 O O . ILE A 1 88 ? -2.156 -3.631 11.957 1.00 95.00 88 ILE A O 1
ATOM 664 N N . PRO A 1 89 ? -3.310 -5.096 13.232 1.00 96.38 89 PRO A N 1
ATOM 665 C CA . PRO A 1 89 ? -4.370 -5.313 12.255 1.00 96.38 89 PRO A CA 1
ATOM 666 C C . PRO A 1 89 ? -5.045 -4.004 11.847 1.00 96.38 89 PRO A C 1
ATOM 668 O O . PRO A 1 89 ? -5.403 -3.183 12.689 1.00 96.38 89 PRO A O 1
ATOM 671 N N . THR A 1 90 ? -5.216 -3.789 10.547 1.00 96.25 90 THR A N 1
ATOM 672 C CA . THR A 1 90 ? -5.621 -2.491 10.001 1.00 96.25 90 THR A CA 1
ATOM 673 C C . THR A 1 90 ? -6.851 -2.613 9.114 1.00 96.25 90 THR A C 1
ATOM 675 O O . THR A 1 90 ? -6.856 -3.337 8.119 1.00 96.25 90 THR A O 1
ATOM 678 N N . ILE A 1 91 ? -7.878 -1.841 9.455 1.00 96.94 91 ILE A N 1
ATOM 679 C CA . ILE A 1 91 ? -9.129 -1.703 8.718 1.00 96.94 91 ILE A CA 1
ATOM 680 C C . ILE A 1 91 ? -9.131 -0.341 8.029 1.00 96.94 91 ILE A C 1
ATOM 682 O O . ILE A 1 91 ? -9.052 0.698 8.681 1.00 96.94 91 ILE A O 1
ATOM 686 N N . ASN A 1 92 ? -9.257 -0.329 6.706 1.00 95.19 92 ASN A N 1
ATOM 687 C CA . ASN A 1 92 ? -9.395 0.899 5.936 1.00 95.19 92 ASN A CA 1
ATOM 688 C C . ASN A 1 92 ? -10.818 1.049 5.386 1.00 95.19 92 ASN A C 1
ATOM 690 O O . ASN A 1 92 ? -11.319 0.174 4.677 1.00 95.19 92 ASN A O 1
ATOM 694 N N . ILE A 1 93 ? -11.468 2.178 5.667 1.00 93.94 93 ILE A N 1
ATOM 695 C CA . ILE A 1 93 ? -12.829 2.438 5.173 1.00 93.94 93 ILE A CA 1
ATOM 696 C C . ILE A 1 93 ? -12.849 2.816 3.687 1.00 93.94 93 ILE A C 1
ATOM 698 O O . ILE A 1 93 ? -13.878 2.692 3.027 1.00 93.94 93 ILE A O 1
ATOM 702 N N . VAL A 1 94 ? -11.708 3.236 3.128 1.00 91.62 94 VAL A N 1
ATOM 703 C CA . VAL A 1 94 ? -11.581 3.518 1.690 1.00 91.62 94 VAL A CA 1
ATOM 704 C C . VAL A 1 94 ? -11.047 2.296 0.923 1.00 91.62 94 VAL A C 1
ATOM 706 O O . VAL A 1 94 ? -10.295 1.500 1.490 1.00 91.62 94 VAL A O 1
ATOM 709 N N . PRO A 1 95 ? -11.422 2.106 -0.360 1.00 90.81 95 PRO A N 1
ATOM 710 C CA . PRO A 1 95 ? -11.019 0.956 -1.178 1.00 90.81 95 PRO A CA 1
ATOM 711 C C . PRO A 1 95 ? -9.586 1.112 -1.703 1.00 90.81 95 PRO A C 1
ATOM 713 O O . PRO A 1 95 ? -9.356 1.377 -2.881 1.00 90.81 95 PRO A O 1
ATOM 716 N N . THR A 1 96 ? -8.612 0.995 -0.808 1.00 89.44 96 THR A N 1
ATOM 717 C CA . THR A 1 96 ? -7.189 1.135 -1.129 1.00 89.44 96 THR A CA 1
ATOM 718 C C . THR A 1 96 ? -6.480 -0.203 -0.969 1.00 89.44 96 THR A C 1
ATOM 720 O O . THR A 1 96 ? -6.672 -0.893 0.030 1.00 89.44 96 THR A O 1
ATOM 723 N N . GLY A 1 97 ? -5.683 -0.583 -1.968 1.00 87.94 97 GLY A N 1
ATOM 724 C CA . GLY A 1 97 ? -4.851 -1.785 -1.943 1.00 87.94 97 GLY A CA 1
ATOM 725 C C . GLY A 1 97 ? -3.421 -1.517 -1.479 1.00 87.94 97 GLY A C 1
ATOM 726 O O . GLY A 1 97 ? -3.125 -0.510 -0.832 1.00 87.94 97 GLY A O 1
ATOM 727 N N . LYS A 1 98 ? -2.509 -2.415 -1.849 1.00 89.62 98 LYS A N 1
ATOM 728 C CA . LYS A 1 98 ? -1.070 -2.265 -1.615 1.00 89.62 98 LYS A CA 1
ATOM 729 C C . LYS A 1 98 ? -0.544 -1.012 -2.332 1.00 89.62 98 LYS A C 1
ATOM 731 O O . LYS A 1 98 ? -0.563 -0.950 -3.554 1.00 89.62 98 LYS A O 1
ATOM 736 N N . SER A 1 99 ? -0.145 -0.005 -1.558 1.00 80.62 99 SER A N 1
ATOM 737 C CA . SER A 1 99 ? 0.161 1.345 -2.051 1.00 80.62 99 SER A CA 1
ATOM 738 C C . SER A 1 99 ? 1.089 2.118 -1.110 1.00 80.62 99 SER A C 1
ATOM 740 O O . SER A 1 99 ? 1.112 1.875 0.099 1.00 80.62 99 SER A O 1
ATOM 742 N N . GLY A 1 100 ? 1.840 3.073 -1.668 1.00 84.19 100 GLY A N 1
ATOM 743 C CA . GLY A 1 100 ? 2.662 4.013 -0.902 1.00 84.19 100 GLY A CA 1
ATOM 744 C C . GLY A 1 100 ? 4.042 3.474 -0.480 1.00 84.19 100 GLY A C 1
ATOM 745 O O . GLY A 1 100 ? 4.407 2.344 -0.791 1.00 84.19 100 GLY A O 1
ATOM 746 N N . PRO A 1 101 ? 4.845 4.272 0.252 1.00 82.56 101 PRO A N 1
ATOM 747 C CA . PRO A 1 101 ? 6.241 3.941 0.588 1.00 82.56 101 PRO A CA 1
ATOM 748 C C . PRO A 1 101 ? 6.404 2.758 1.559 1.00 82.56 101 PRO A C 1
ATOM 750 O O . PRO A 1 101 ? 7.509 2.264 1.762 1.00 82.56 101 PRO A O 1
ATOM 753 N N . LEU A 1 102 ? 5.313 2.329 2.196 1.00 88.25 102 LEU A N 1
ATOM 754 C CA . LEU A 1 102 ? 5.277 1.204 3.132 1.00 88.25 102 LEU A CA 1
ATOM 755 C C . LEU A 1 102 ? 4.452 0.031 2.579 1.00 88.25 102 LEU A C 1
ATOM 757 O O . LEU A 1 102 ? 3.999 -0.819 3.346 1.00 88.25 102 LEU A O 1
ATOM 761 N N . ALA A 1 103 ? 4.253 -0.021 1.257 1.00 87.75 103 ALA A N 1
ATOM 762 C CA . ALA A 1 103 ? 3.442 -1.029 0.582 1.00 87.75 103 ALA A CA 1
ATOM 763 C C . ALA A 1 103 ? 3.863 -2.468 0.916 1.00 87.75 103 ALA A C 1
ATOM 765 O O . ALA A 1 103 ? 3.009 -3.342 1.019 1.00 87.75 103 ALA A O 1
ATOM 766 N N . GLN A 1 104 ? 5.154 -2.730 1.135 1.00 91.00 104 GLN A N 1
ATOM 767 C CA . GLN A 1 104 ? 5.680 -4.054 1.489 1.00 91.00 104 GLN A CA 1
ATOM 768 C C . GLN A 1 104 ? 5.073 -4.656 2.766 1.00 91.00 104 GLN A C 1
ATOM 770 O O . GLN A 1 104 ? 5.028 -5.875 2.883 1.00 91.00 104 GLN A O 1
ATOM 775 N N . TYR A 1 105 ? 4.569 -3.830 3.687 1.00 93.75 105 TYR A N 1
ATOM 776 C CA . TYR A 1 105 ? 3.930 -4.296 4.922 1.00 93.75 105 TYR A CA 1
ATOM 777 C C . TYR A 1 105 ? 2.423 -4.541 4.760 1.00 93.75 105 TYR A C 1
ATOM 779 O O . TYR A 1 105 ? 1.795 -5.117 5.640 1.00 93.75 105 TYR A O 1
ATOM 787 N N . ILE A 1 106 ? 1.828 -4.122 3.638 1.00 93.50 106 ILE A N 1
ATOM 788 C CA . ILE A 1 106 ? 0.397 -4.269 3.366 1.00 93.50 106 ILE A CA 1
ATOM 789 C C . ILE A 1 106 ? 0.155 -5.628 2.705 1.00 93.50 106 ILE A C 1
ATOM 791 O O . ILE A 1 106 ? 0.503 -5.840 1.540 1.00 93.50 106 ILE A O 1
ATOM 795 N N . ASN A 1 107 ? -0.471 -6.546 3.439 1.00 94.00 107 ASN A N 1
ATOM 796 C CA . ASN A 1 107 ? -0.816 -7.886 2.965 1.00 94.00 107 ASN A CA 1
ATOM 797 C C . ASN A 1 107 ? -2.185 -8.342 3.507 1.00 94.00 107 ASN A C 1
ATOM 799 O O . ASN A 1 107 ? -2.768 -7.695 4.376 1.00 94.00 107 ASN A O 1
ATOM 803 N N . GLU A 1 108 ? -2.704 -9.446 2.973 1.00 93.50 108 GLU A N 1
ATOM 804 C CA . GLU A 1 108 ? -4.072 -9.906 3.246 1.00 93.50 108 GLU A CA 1
ATOM 805 C C . GLU A 1 108 ? -4.294 -10.385 4.688 1.00 93.50 108 GLU A C 1
ATOM 807 O O . GLU A 1 108 ? -5.432 -10.371 5.153 1.00 93.50 108 GLU A O 1
ATOM 812 N N . THR A 1 109 ? -3.231 -10.756 5.412 1.00 93.94 109 THR A N 1
ATOM 813 C CA . THR A 1 109 ? -3.330 -11.312 6.771 1.00 93.94 109 THR A CA 1
ATOM 814 C C . THR A 1 109 ? -3.389 -10.245 7.860 1.00 93.94 109 THR A C 1
ATOM 816 O O . THR A 1 109 ? -3.726 -10.561 8.996 1.00 93.94 109 THR A O 1
ATOM 819 N N . ILE A 1 110 ? -3.052 -8.992 7.541 1.00 95.88 110 ILE A N 1
ATOM 820 C CA . ILE A 1 110 ? -3.014 -7.884 8.510 1.00 95.88 110 ILE A CA 1
ATOM 821 C C . ILE A 1 110 ? -3.832 -6.665 8.077 1.00 95.88 110 ILE A C 1
ATOM 823 O O . ILE A 1 110 ? -4.114 -5.787 8.890 1.00 95.88 110 ILE A O 1
ATOM 827 N N . TYR A 1 111 ? -4.217 -6.584 6.804 1.00 96.69 111 TYR A N 1
ATOM 828 C CA . TYR A 1 111 ? -4.877 -5.415 6.240 1.00 96.69 111 TYR A CA 1
ATOM 829 C C . TYR A 1 111 ? -6.153 -5.798 5.495 1.00 96.69 111 TYR A C 1
ATOM 831 O O . TYR A 1 111 ? -6.168 -6.755 4.722 1.00 96.69 111 TYR A O 1
ATOM 839 N N . VAL A 1 112 ? -7.212 -5.012 5.686 1.00 96.94 112 VAL A N 1
ATOM 840 C CA . VAL A 1 112 ? -8.483 -5.142 4.966 1.00 96.94 112 VAL A CA 1
ATOM 841 C C . VAL A 1 112 ? -9.039 -3.763 4.619 1.00 96.94 112 VAL A C 1
ATOM 843 O O . VAL A 1 112 ? -8.974 -2.843 5.435 1.00 96.94 112 VAL A O 1
ATOM 846 N N . SER A 1 113 ? -9.575 -3.590 3.409 1.00 95.44 113 SER A N 1
ATOM 847 C CA . SER A 1 113 ? -10.071 -2.287 2.948 1.00 95.44 113 SER A CA 1
ATOM 848 C C . SER A 1 113 ? -11.472 -2.301 2.338 1.00 95.44 113 SER A C 1
ATOM 850 O O . SER A 1 113 ? -12.070 -3.356 2.113 1.00 95.44 113 SER A O 1
ATOM 852 N N . ALA A 1 114 ? -12.005 -1.098 2.092 1.00 93.75 114 ALA A N 1
ATOM 853 C CA . ALA A 1 114 ? -13.401 -0.853 1.724 1.00 93.75 114 ALA A CA 1
ATOM 854 C C . ALA A 1 114 ? -14.409 -1.355 2.776 1.00 93.75 114 ALA A C 1
ATOM 856 O O . ALA A 1 114 ? -15.497 -1.810 2.426 1.00 93.75 114 ALA A O 1
ATOM 857 N N . VAL A 1 115 ? -14.042 -1.325 4.058 1.00 95.38 115 VAL A N 1
ATOM 858 C CA . VAL A 1 115 ? -14.877 -1.885 5.127 1.00 95.38 115 VAL A CA 1
ATOM 859 C C . VAL A 1 115 ? -15.943 -0.884 5.556 1.00 95.38 115 VAL A C 1
ATOM 861 O O . VAL A 1 115 ? -15.629 0.206 6.030 1.00 95.38 115 VAL A O 1
ATOM 864 N N . GLY A 1 116 ? -17.206 -1.282 5.420 1.00 93.44 116 GLY A N 1
ATOM 865 C CA . GLY A 1 116 ? -18.354 -0.632 6.040 1.00 93.44 116 GLY A CA 1
ATOM 866 C C . GLY A 1 116 ? -19.002 -1.531 7.101 1.00 93.44 116 GLY A C 1
ATOM 867 O O . GLY A 1 116 ? -18.511 -2.628 7.383 1.00 93.44 116 GLY A O 1
ATOM 868 N N . PRO A 1 117 ? -20.138 -1.108 7.682 1.00 92.12 117 PRO A N 1
ATOM 869 C CA . PRO A 1 117 ? -20.809 -1.873 8.728 1.00 92.12 117 PRO A CA 1
ATOM 870 C C . PRO A 1 117 ? -21.182 -3.291 8.283 1.00 92.12 117 PRO A C 1
ATOM 872 O O . PRO A 1 117 ? -21.034 -4.230 9.056 1.00 92.12 117 PRO A O 1
ATOM 875 N N . ALA A 1 118 ? -21.612 -3.486 7.033 1.00 92.19 118 ALA A N 1
ATOM 876 C CA . ALA A 1 118 ? -22.025 -4.795 6.514 1.00 92.19 118 ALA A CA 1
ATOM 877 C C . ALA A 1 118 ? -20.888 -5.833 6.440 1.00 92.19 118 ALA A C 1
ATOM 879 O O . ALA A 1 118 ? -21.151 -7.026 6.347 1.00 92.19 118 ALA A O 1
ATOM 880 N N . GLN A 1 119 ? -19.630 -5.393 6.481 1.00 94.00 119 GLN A N 1
ATOM 881 C CA . GLN A 1 119 ? -18.452 -6.252 6.364 1.00 94.00 119 GLN A CA 1
ATOM 882 C C . GLN A 1 119 ? -17.931 -6.774 7.714 1.00 94.00 119 GLN A C 1
ATOM 884 O O . GLN A 1 119 ? -16.920 -7.475 7.741 1.00 94.00 119 GLN A O 1
ATOM 889 N N . ILE A 1 120 ? -18.592 -6.421 8.820 1.00 94.94 120 ILE A N 1
ATOM 890 C CA . ILE A 1 120 ? -18.179 -6.763 10.184 1.00 94.94 120 ILE A CA 1
ATOM 891 C C . ILE A 1 120 ? -19.241 -7.676 10.801 1.00 94.94 120 ILE A C 1
ATOM 893 O O . ILE A 1 120 ? -20.398 -7.266 10.951 1.00 94.94 120 ILE A O 1
ATOM 897 N N . THR A 1 121 ? -18.841 -8.888 11.174 1.00 93.44 121 THR A N 1
ATOM 898 C CA . THR A 1 121 ? -19.696 -9.899 11.819 1.00 93.44 121 THR A CA 1
ATOM 899 C C . THR A 1 121 ? -18.991 -10.514 13.029 1.00 93.44 121 THR A C 1
ATOM 901 O O . THR A 1 121 ? -17.788 -10.320 13.217 1.00 93.44 121 THR A O 1
ATOM 904 N N . LEU A 1 122 ? -19.721 -11.239 13.880 1.00 91.19 122 LEU A N 1
ATOM 905 C CA . LEU A 1 122 ? -19.113 -12.016 14.965 1.00 91.19 122 LEU A CA 1
ATOM 906 C C . LEU A 1 122 ? -18.385 -13.235 14.387 1.00 91.19 122 LEU A C 1
ATOM 908 O O . LEU A 1 122 ? -18.852 -13.851 13.433 1.00 91.19 122 LEU A O 1
ATOM 912 N N . ALA A 1 123 ? -17.238 -13.598 14.961 1.00 83.44 123 ALA A N 1
ATOM 913 C CA . ALA A 1 123 ? -16.418 -14.698 14.443 1.00 83.44 123 ALA A CA 1
ATOM 914 C C . ALA A 1 123 ? -17.034 -16.095 14.673 1.00 83.44 123 ALA A C 1
ATOM 916 O O . ALA A 1 123 ? -16.617 -17.043 14.019 1.00 83.44 123 ALA A O 1
ATOM 917 N N . ASN A 1 124 ? -18.029 -16.214 15.563 1.00 68.50 124 ASN A N 1
ATOM 918 C CA . ASN A 1 124 ? -18.716 -17.475 15.882 1.00 68.50 124 ASN A CA 1
ATOM 919 C C . ASN A 1 124 ? -19.849 -17.825 14.900 1.00 68.50 124 ASN A C 1
ATOM 921 O O . ASN A 1 124 ? -20.492 -18.861 15.052 1.00 68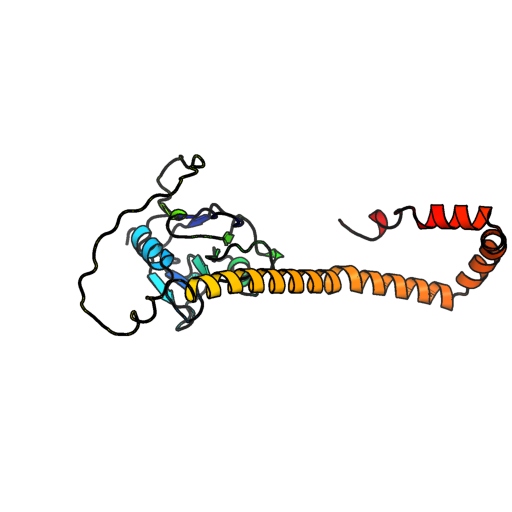.50 124 ASN A O 1
ATOM 925 N N . GLU A 1 125 ? -20.120 -16.972 13.912 1.00 55.59 125 GLU A N 1
ATOM 926 C CA . GLU A 1 125 ? -21.000 -17.323 12.800 1.00 55.59 125 GLU A CA 1
ATOM 927 C C . GLU A 1 125 ? -20.211 -18.194 11.812 1.00 55.59 125 GLU A C 1
ATOM 929 O O . GLU A 1 125 ? -19.495 -17.693 10.940 1.00 55.59 125 GLU A O 1
ATOM 934 N N . GLU A 1 126 ? -20.308 -19.516 11.981 1.00 38.97 126 GLU A N 1
ATOM 935 C CA . GLU A 1 126 ? -19.859 -20.481 10.979 1.00 38.97 126 GLU A CA 1
ATOM 936 C C . GLU A 1 126 ? -20.567 -20.216 9.635 1.00 38.97 126 GLU A C 1
ATOM 938 O O . GLU A 1 126 ? -21.788 -20.119 9.542 1.00 38.97 126 GLU A O 1
ATOM 943 N N . GLU A 1 127 ? -19.738 -20.049 8.604 1.00 40.47 127 GLU A N 1
ATOM 944 C CA . GLU A 1 127 ? -19.998 -20.133 7.164 1.00 40.47 127 GLU A CA 1
ATOM 945 C C . GLU A 1 127 ? -21.429 -19.883 6.652 1.00 40.47 127 GLU A C 1
ATOM 947 O O . GLU A 1 127 ? -22.224 -20.798 6.496 1.00 40.47 127 GLU A O 1
ATOM 952 N N . THR A 1 128 ? -21.695 -18.666 6.167 1.00 30.89 128 THR A N 1
ATOM 953 C CA . THR A 1 128 ? -22.359 -18.454 4.862 1.00 30.89 128 THR A CA 1
ATOM 954 C C . THR A 1 128 ? -22.214 -16.997 4.411 1.00 30.89 128 THR A C 1
ATOM 956 O O . THR A 1 128 ? -23.114 -16.180 4.563 1.00 30.89 128 THR A O 1
ATOM 959 N N . VAL A 1 129 ? -21.107 -16.653 3.748 1.00 35.78 129 VAL A N 1
ATOM 960 C CA . VAL A 1 129 ? -21.122 -15.498 2.829 1.00 35.78 129 VAL A CA 1
ATOM 961 C C . VAL A 1 129 ? -21.072 -16.036 1.409 1.00 35.78 129 VAL A C 1
ATOM 963 O O . VAL A 1 129 ? -20.061 -15.963 0.714 1.00 35.78 129 VAL A O 1
ATOM 966 N N . LYS A 1 130 ? -22.204 -16.605 0.977 1.00 30.97 130 LYS A N 1
ATOM 967 C CA . LYS A 1 130 ? -22.543 -16.602 -0.445 1.00 30.97 130 LYS A CA 1
ATOM 968 C C . LYS A 1 130 ? -22.626 -15.139 -0.865 1.00 30.97 130 LYS A C 1
ATOM 970 O O . LYS A 1 130 ? -23.279 -14.339 -0.200 1.00 30.97 130 LYS A O 1
ATOM 975 N N . ALA A 1 131 ? -21.945 -14.810 -1.956 1.00 38.25 131 ALA A N 1
ATOM 976 C CA . ALA A 1 131 ? -22.043 -13.530 -2.633 1.00 38.25 131 ALA A CA 1
ATOM 977 C C . ALA A 1 131 ? -23.520 -13.196 -2.906 1.00 38.25 131 ALA A C 1
ATOM 979 O O . ALA A 1 131 ? -24.118 -13.706 -3.850 1.00 38.25 131 ALA A O 1
ATOM 980 N N . ALA A 1 132 ? -24.119 -12.368 -2.053 1.00 29.42 132 ALA A N 1
ATOM 981 C CA . ALA A 1 132 ? -25.464 -11.858 -2.243 1.00 29.42 132 ALA A CA 1
ATOM 982 C C . ALA A 1 132 ? -25.360 -10.481 -2.900 1.00 29.42 132 ALA A C 1
ATOM 984 O O . ALA A 1 132 ? -25.166 -9.450 -2.259 1.00 29.42 132 ALA A O 1
ATOM 985 N N . ASN A 1 133 ? -25.464 -10.516 -4.223 1.00 38.66 133 ASN A N 1
ATOM 986 C CA . ASN A 1 133 ? -25.989 -9.433 -5.033 1.00 38.66 133 ASN A CA 1
ATOM 987 C C . ASN A 1 133 ? -27.345 -9.021 -4.426 1.00 38.66 133 ASN A C 1
ATOM 989 O O . ASN A 1 133 ? -28.242 -9.861 -4.376 1.00 38.66 133 ASN A O 1
ATOM 993 N N . VAL A 1 134 ? -27.503 -7.788 -3.930 1.00 28.78 134 VAL A N 1
ATOM 994 C CA . VAL A 1 134 ? -28.828 -7.278 -3.545 1.00 28.78 134 VAL A CA 1
ATOM 995 C C . VAL A 1 134 ? -29.050 -5.875 -4.091 1.00 28.78 134 VAL A C 1
ATOM 997 O O . VAL A 1 134 ? -28.342 -4.906 -3.818 1.00 28.78 134 VAL A O 1
ATOM 1000 N N . GLU A 1 135 ? -30.078 -5.876 -4.918 1.00 27.31 135 GLU A N 1
ATOM 1001 C CA . GLU A 1 135 ? -30.766 -4.846 -5.657 1.00 27.31 135 GLU A CA 1
ATOM 1002 C C . GLU A 1 135 ? -31.481 -3.846 -4.729 1.00 27.31 135 GLU A C 1
ATOM 1004 O O . GLU A 1 135 ? -31.840 -4.140 -3.590 1.00 27.31 135 GLU A O 1
ATOM 1009 N N . LYS A 1 136 ? -31.681 -2.630 -5.239 1.00 30.38 136 LYS A N 1
ATOM 1010 C CA . LYS A 1 136 ? -32.343 -1.500 -4.571 1.00 30.38 136 LYS A CA 1
ATOM 1011 C C . LYS A 1 136 ? -33.834 -1.773 -4.344 1.00 30.38 136 LYS A C 1
ATOM 1013 O O . LYS A 1 136 ? -34.499 -2.137 -5.305 1.00 30.38 136 LYS A O 1
ATOM 1018 N N . THR A 1 137 ? -34.401 -1.360 -3.204 1.00 26.03 137 THR A N 1
ATOM 1019 C CA . THR A 1 137 ? -35.494 -0.348 -3.138 1.00 26.03 137 THR A CA 1
ATOM 1020 C C . THR A 1 137 ? -35.822 0.072 -1.683 1.00 26.03 137 THR A C 1
ATOM 1022 O O . THR A 1 137 ? -35.513 -0.671 -0.755 1.00 26.03 137 THR A O 1
ATOM 1025 N N . PRO A 1 138 ? -36.378 1.287 -1.469 1.00 40.69 138 PRO A N 1
ATOM 1026 C CA . PRO A 1 138 ? -36.326 2.054 -0.218 1.00 40.69 138 PRO A CA 1
ATOM 1027 C C . PRO A 1 138 ? -37.616 1.980 0.614 1.00 40.69 138 PRO A C 1
ATOM 1029 O O . PRO A 1 138 ? -38.698 1.815 0.051 1.00 40.69 138 PRO A O 1
ATOM 1032 N N . LYS A 1 139 ? -37.527 2.246 1.928 1.00 28.84 139 LYS A N 1
ATOM 1033 C CA . LYS A 1 139 ? -38.665 2.738 2.726 1.00 28.84 139 LYS A CA 1
ATOM 1034 C C . LYS A 1 139 ? -38.246 3.775 3.771 1.00 28.84 139 LYS A C 1
ATOM 1036 O O . LYS A 1 139 ? -37.271 3.599 4.492 1.00 28.84 139 LYS A O 1
ATOM 1041 N N . GLU A 1 140 ? -39.024 4.852 3.784 1.00 28.84 140 GLU A N 1
ATOM 1042 C CA . GLU A 1 140 ? -39.019 6.007 4.682 1.00 28.84 140 GLU A CA 1
ATOM 1043 C C . GLU A 1 140 ? -39.466 5.643 6.110 1.00 28.84 140 GLU A C 1
ATOM 1045 O O . GLU A 1 140 ? -40.341 4.792 6.259 1.00 28.84 140 GLU A O 1
ATOM 1050 N N . ALA A 1 141 ? -38.970 6.364 7.130 1.00 27.06 141 ALA A N 1
ATOM 1051 C CA . ALA A 1 141 ? -39.808 7.000 8.164 1.00 27.06 141 ALA A CA 1
ATOM 1052 C C . ALA A 1 141 ? -38.998 7.841 9.182 1.00 27.06 141 ALA A C 1
ATOM 1054 O O . ALA A 1 141 ? -38.204 7.313 9.948 1.00 27.06 141 ALA A O 1
ATOM 1055 N N . LYS A 1 142 ? -39.306 9.150 9.178 1.00 27.86 142 LYS A N 1
ATOM 1056 C CA . LYS A 1 142 ? -39.488 10.119 10.286 1.00 27.86 142 LYS A CA 1
ATOM 1057 C C . LYS A 1 142 ? -38.469 10.191 11.442 1.00 27.86 142 LYS A C 1
ATOM 1059 O O . LYS A 1 142 ? -38.416 9.328 12.308 1.00 27.86 142 LYS A O 1
ATOM 1064 N N . TYR A 1 143 ? -37.806 11.350 11.513 1.00 28.88 143 TYR A N 1
ATOM 1065 C CA . TYR A 1 143 ? -37.019 11.835 12.650 1.00 28.88 143 TYR A CA 1
ATOM 1066 C C . TYR A 1 143 ? -37.851 12.721 13.582 1.00 28.88 143 TYR A C 1
ATOM 1068 O O . TYR A 1 143 ? -38.596 13.588 13.121 1.00 28.88 143 TYR A O 1
ATOM 1076 N N . ASP A 1 144 ? -37.643 12.534 14.885 1.00 28.61 144 ASP A N 1
ATOM 1077 C CA . ASP A 1 144 ? -38.121 13.406 15.954 1.00 28.61 144 ASP A CA 1
ATOM 1078 C C . ASP A 1 144 ? -36.984 14.324 16.438 1.00 28.61 144 ASP A C 1
ATOM 1080 O O . ASP A 1 144 ? -35.822 13.925 16.538 1.00 28.61 144 ASP A O 1
ATOM 1084 N N . THR A 1 145 ? -37.312 15.594 16.669 1.00 48.72 145 THR A N 1
ATOM 1085 C CA . THR A 1 145 ? -36.365 16.722 16.648 1.00 48.72 145 THR A CA 1
ATOM 1086 C C . THR A 1 145 ? -35.931 17.114 18.058 1.00 48.72 145 THR A C 1
ATOM 1088 O O . THR A 1 145 ? -36.643 17.848 18.740 1.00 48.72 145 THR A O 1
ATOM 1091 N N . SER A 1 146 ? -34.750 16.676 18.514 1.00 39.75 146 SER A N 1
ATOM 1092 C CA . SER A 1 146 ? -34.193 17.144 19.796 1.00 39.75 146 SER A CA 1
ATOM 1093 C C . SER A 1 146 ? -32.677 16.911 19.940 1.00 39.75 146 SER A C 1
ATOM 1095 O O . SER A 1 146 ? -32.261 16.050 20.710 1.00 39.75 146 SER A O 1
ATOM 1097 N N . LYS A 1 147 ? -31.853 17.734 19.255 1.00 32.75 147 LYS A N 1
ATOM 1098 C CA . LYS A 1 147 ? -30.752 18.571 19.827 1.00 32.75 147 LYS A CA 1
ATOM 1099 C C . LYS A 1 147 ? -29.475 18.731 18.960 1.00 32.75 147 LYS A C 1
ATOM 1101 O O . LYS A 1 147 ? -28.786 17.777 18.654 1.00 32.75 147 LYS A O 1
ATOM 1106 N N . LYS A 1 148 ? -29.103 20.021 18.808 1.00 35.78 148 LYS A N 1
ATOM 1107 C CA . LYS A 1 148 ? -27.781 20.679 18.597 1.00 35.78 148 LYS A CA 1
ATOM 1108 C C . LYS A 1 148 ? -27.069 20.608 17.223 1.00 35.78 148 LYS A C 1
ATOM 1110 O O . LYS A 1 148 ? -26.050 19.957 17.073 1.00 35.78 148 LYS A O 1
ATOM 1115 N N . ILE A 1 149 ? -27.536 21.478 16.313 1.00 41.25 149 ILE A N 1
ATOM 1116 C CA . ILE A 1 149 ? -26.859 22.462 15.411 1.00 41.25 149 ILE A CA 1
ATOM 1117 C C . ILE A 1 149 ? -25.632 22.050 14.549 1.00 41.25 149 ILE A C 1
ATOM 1119 O O . ILE A 1 149 ? -25.437 22.655 13.497 1.00 41.25 149 ILE A O 1
ATOM 1123 N N . THR A 1 150 ? -24.854 21.011 14.852 1.00 38.09 150 THR A N 1
ATOM 1124 C CA . THR A 1 150 ? -23.762 20.545 13.965 1.00 38.09 150 THR A CA 1
ATOM 1125 C C . THR A 1 150 ? -24.266 19.610 12.851 1.00 38.09 150 THR A C 1
ATOM 1127 O O . THR A 1 150 ? -23.622 19.476 11.815 1.00 38.09 150 THR A O 1
ATOM 1130 N N . GLU A 1 151 ? -25.470 19.052 12.999 1.00 41.84 151 GLU A N 1
ATOM 1131 C CA . GLU A 1 151 ? -26.113 18.149 12.028 1.00 41.84 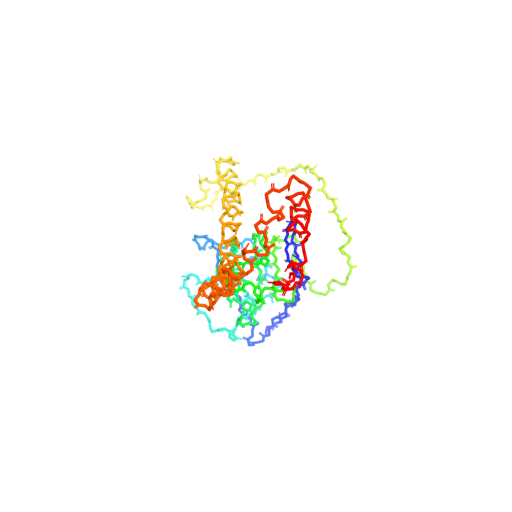151 GLU A CA 1
ATOM 1132 C C . GLU A 1 151 ? -26.910 18.866 10.919 1.00 41.84 151 GLU A C 1
ATOM 1134 O O . GLU A 1 151 ? -27.262 18.263 9.907 1.00 41.84 151 GLU A O 1
ATOM 1139 N N . GLN A 1 152 ? -27.158 20.177 11.025 1.00 31.64 152 GLN A N 1
ATOM 1140 C CA . GLN A 1 152 ? -28.031 20.890 10.075 1.00 31.64 152 GLN A CA 1
ATOM 1141 C C . GLN A 1 152 ? -27.386 21.267 8.727 1.00 31.64 152 GLN A C 1
ATOM 1143 O O . GLN A 1 152 ? -28.026 21.926 7.909 1.00 31.64 152 GLN A O 1
ATOM 1148 N N . ARG A 1 153 ? -26.156 20.824 8.431 1.00 41.62 153 ARG A N 1
ATOM 1149 C CA . ARG A 1 153 ? -25.571 20.950 7.077 1.00 41.62 153 ARG A CA 1
ATOM 1150 C C . ARG A 1 153 ? -25.574 19.658 6.257 1.00 41.62 153 ARG A C 1
ATOM 1152 O O . ARG A 1 153 ? -25.127 19.683 5.112 1.00 41.62 153 ARG A O 1
ATOM 1159 N N . ALA A 1 154 ? -26.133 18.571 6.793 1.00 46.62 154 ALA A N 1
ATOM 1160 C CA . ALA A 1 154 ? -26.307 17.307 6.075 1.00 46.62 154 ALA A CA 1
ATOM 1161 C C . ALA A 1 154 ? -27.543 17.272 5.150 1.00 46.62 154 ALA A C 1
ATOM 1163 O O . ALA A 1 154 ? -27.707 16.335 4.375 1.00 46.62 154 ALA A O 1
ATOM 1164 N N . GLU A 1 155 ? -28.370 18.318 5.128 1.00 44.94 155 GLU A N 1
ATOM 1165 C CA . GLU A 1 155 ? -29.534 18.412 4.237 1.00 44.94 155 GLU A CA 1
ATOM 1166 C C . GLU A 1 155 ? -29.242 19.330 3.037 1.00 44.94 155 GLU A C 1
ATOM 1168 O O . GLU A 1 155 ? -29.765 20.431 2.887 1.00 44.94 155 GLU A O 1
ATOM 1173 N N . LYS A 1 156 ? -28.347 18.849 2.167 1.00 46.09 156 LYS A N 1
ATOM 1174 C CA . LYS A 1 156 ? -28.584 18.751 0.714 1.00 46.09 156 LYS A CA 1
ATOM 1175 C C . LYS A 1 156 ? -27.565 17.777 0.119 1.00 46.09 156 LYS A C 1
ATOM 1177 O O . LYS A 1 156 ? -26.469 18.135 -0.311 1.00 46.09 156 LYS A O 1
ATOM 1182 N N . SER A 1 157 ? -28.005 16.520 0.121 1.00 61.44 157 SER A N 1
ATOM 1183 C CA . SER A 1 157 ? -27.434 15.226 -0.298 1.00 61.44 157 SER A CA 1
ATOM 1184 C C . SER A 1 157 ? -26.737 15.138 -1.679 1.00 61.44 157 SER A C 1
ATOM 1186 O O . SER A 1 157 ? -26.586 14.047 -2.224 1.00 61.44 157 SER A O 1
ATOM 1188 N N . PHE A 1 158 ? -26.277 16.239 -2.274 1.00 55.22 158 PHE A N 1
ATOM 1189 C CA . PHE A 1 158 ? -25.607 16.245 -3.580 1.00 55.22 158 PHE A CA 1
ATOM 1190 C C . PHE A 1 158 ? -24.166 16.754 -3.500 1.00 55.22 158 PHE A C 1
ATOM 1192 O O . PHE A 1 158 ? -23.266 16.103 -4.015 1.00 55.22 158 PHE A O 1
ATOM 1199 N N . VAL A 1 159 ? -23.910 17.846 -2.772 1.00 64.12 159 VAL A N 1
ATOM 1200 C CA . VAL A 1 159 ? -22.558 18.428 -2.658 1.00 64.12 159 VAL A CA 1
ATOM 1201 C C . VAL A 1 159 ? -21.622 17.523 -1.855 1.00 64.12 159 VAL A C 1
ATOM 1203 O O . VAL A 1 159 ? -20.483 17.322 -2.257 1.00 64.12 159 VAL A O 1
ATOM 1206 N N . ALA A 1 160 ? -22.109 16.899 -0.779 1.00 59.38 160 ALA A N 1
ATOM 1207 C CA . ALA A 1 160 ? -21.329 15.927 -0.010 1.00 59.38 160 ALA A CA 1
ATOM 1208 C C . ALA A 1 160 ? -21.039 14.646 -0.817 1.00 59.38 160 ALA A C 1
ATOM 1210 O O . ALA A 1 160 ? -19.921 14.140 -0.794 1.00 59.38 160 ALA A O 1
ATOM 1211 N N . LYS A 1 161 ? -22.011 14.153 -1.603 1.00 57.88 161 LYS A N 1
ATOM 1212 C CA . LYS A 1 161 ? -21.807 13.003 -2.504 1.00 57.88 161 LYS A CA 1
ATOM 1213 C C . LYS A 1 161 ? -20.841 13.327 -3.644 1.00 57.88 161 LYS A C 1
ATOM 1215 O O . LYS A 1 161 ? -19.992 12.499 -3.960 1.00 57.88 161 LYS A O 1
ATOM 1220 N N . ILE A 1 162 ? -20.924 14.531 -4.215 1.00 69.94 162 ILE A N 1
ATOM 1221 C CA . ILE A 1 162 ? -19.948 15.033 -5.190 1.00 69.94 162 ILE A CA 1
ATOM 1222 C C . ILE A 1 162 ? -18.571 15.161 -4.544 1.00 69.94 162 ILE A C 1
ATOM 1224 O O . ILE A 1 162 ? -17.599 14.723 -5.141 1.00 69.94 162 ILE A O 1
ATOM 1228 N N . GLY A 1 163 ? -18.475 15.699 -3.327 1.00 67.25 163 GLY A N 1
ATOM 1229 C CA . GLY A 1 163 ? -17.215 15.839 -2.595 1.00 67.25 163 GLY A CA 1
ATOM 1230 C C . GLY A 1 163 ? -16.545 14.493 -2.320 1.00 67.25 163 GLY A C 1
ATOM 1231 O O . GLY A 1 163 ? -15.357 14.337 -2.587 1.00 67.25 163 GLY A O 1
ATOM 1232 N N . MET A 1 164 ? -17.308 13.488 -1.883 1.00 65.50 164 MET A N 1
ATOM 1233 C CA . MET A 1 164 ? -16.802 12.123 -1.694 1.00 65.50 164 MET A CA 1
ATOM 1234 C C . MET A 1 164 ? -16.424 11.448 -3.023 1.00 65.50 164 MET A C 1
ATOM 1236 O O . MET A 1 164 ? -15.394 10.779 -3.103 1.00 65.50 164 MET A O 1
ATOM 1240 N N . GLY A 1 165 ? -17.215 11.644 -4.084 1.00 65.88 165 GLY A N 1
ATOM 1241 C CA . GLY A 1 165 ? -16.922 11.117 -5.421 1.00 65.88 165 GLY A CA 1
ATOM 1242 C C . GLY A 1 165 ? -15.668 11.739 -6.043 1.00 65.88 165 GLY A C 1
ATOM 1243 O O . GLY A 1 165 ? -14.775 11.020 -6.490 1.00 65.88 165 GLY A O 1
ATOM 1244 N N . ALA A 1 166 ? -15.559 13.068 -6.005 1.00 69.38 166 ALA A N 1
ATOM 1245 C CA . ALA A 1 166 ? -14.383 13.815 -6.438 1.00 69.38 166 ALA A CA 1
ATOM 1246 C C . ALA A 1 166 ? -13.156 13.451 -5.593 1.00 69.38 166 ALA A C 1
ATOM 1248 O O . ALA A 1 166 ? -12.083 13.229 -6.143 1.00 69.38 166 ALA A O 1
ATOM 1249 N N . GLY 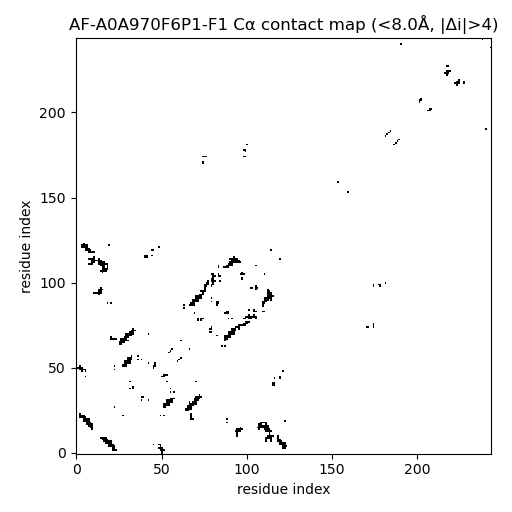A 1 167 ? -13.325 13.292 -4.276 1.00 66.38 167 GLY A N 1
ATOM 1250 C CA . GLY A 1 167 ? -12.278 12.823 -3.372 1.00 66.38 167 GLY A CA 1
ATOM 1251 C C . GLY A 1 167 ? -11.747 11.442 -3.753 1.00 66.38 167 GLY A C 1
ATOM 1252 O O . GLY A 1 167 ? -10.536 11.242 -3.761 1.00 66.38 167 GLY A O 1
ATOM 1253 N N . LYS A 1 168 ? -12.623 10.510 -4.156 1.00 65.75 168 LYS A N 1
ATOM 1254 C CA . LYS A 1 168 ? -12.215 9.179 -4.631 1.00 65.75 168 LYS A CA 1
ATOM 1255 C C . LYS A 1 168 ? -11.401 9.257 -5.923 1.00 65.75 168 LYS A C 1
ATOM 1257 O O . LYS A 1 168 ? -10.360 8.616 -6.010 1.00 65.75 168 LYS A O 1
ATOM 1262 N N . VAL A 1 169 ? -11.830 10.070 -6.889 1.00 71.06 169 VAL A N 1
ATOM 1263 C CA . VAL A 1 169 ? -11.087 10.279 -8.144 1.00 71.06 169 VAL A CA 1
ATOM 1264 C C . VAL A 1 169 ? -9.722 10.908 -7.862 1.00 71.06 169 VAL A C 1
ATOM 1266 O O . VAL A 1 169 ? -8.702 10.376 -8.289 1.00 71.06 169 VAL A O 1
ATOM 1269 N N . VAL A 1 170 ? -9.677 11.991 -7.083 1.00 75.38 170 VAL A N 1
ATOM 1270 C CA . VAL A 1 170 ? -8.427 12.669 -6.705 1.00 75.38 170 VAL A CA 1
ATOM 1271 C C . VAL A 1 170 ? -7.492 11.725 -5.949 1.00 75.38 170 VAL A C 1
ATOM 1273 O O . VAL A 1 170 ? -6.291 11.721 -6.216 1.00 75.38 170 VAL A O 1
ATOM 1276 N N . ALA A 1 171 ? -8.021 10.892 -5.049 1.00 70.00 171 ALA A N 1
ATOM 1277 C CA . ALA A 1 171 ? -7.238 9.879 -4.351 1.00 70.00 171 ALA A CA 1
ATOM 1278 C C . ALA A 1 171 ? -6.637 8.861 -5.328 1.00 70.00 171 ALA A C 1
ATOM 1280 O O . ALA A 1 171 ? -5.447 8.583 -5.233 1.00 70.00 171 ALA A O 1
ATOM 1281 N N . THR A 1 172 ? -7.407 8.369 -6.305 1.00 71.88 172 THR A N 1
ATOM 1282 C CA . THR A 1 172 ? -6.891 7.474 -7.352 1.00 71.88 172 THR A CA 1
ATOM 1283 C C . THR A 1 172 ? -5.778 8.134 -8.161 1.00 71.88 172 THR A C 1
ATOM 1285 O O . THR A 1 172 ? -4.712 7.546 -8.297 1.00 71.88 172 THR A O 1
ATOM 1288 N N . PHE A 1 173 ? -5.969 9.367 -8.637 1.00 78.25 173 PHE A N 1
ATOM 1289 C CA . PHE A 1 173 ? -4.934 10.083 -9.392 1.00 78.25 173 PHE A CA 1
ATOM 1290 C C . PHE A 1 173 ? -3.664 10.315 -8.566 1.00 78.25 173 PHE A C 1
ATOM 1292 O O . PHE A 1 173 ? -2.559 10.086 -9.052 1.00 78.25 173 PHE A O 1
ATOM 1299 N N . ASN A 1 174 ? -3.807 10.738 -7.308 1.00 74.31 174 ASN A N 1
ATOM 1300 C CA . ASN A 1 174 ? -2.671 10.949 -6.410 1.00 74.31 174 ASN A CA 1
ATOM 1301 C C . ASN A 1 174 ? -1.949 9.628 -6.115 1.00 74.31 174 ASN A C 1
ATOM 1303 O O . ASN A 1 174 ? -0.723 9.592 -6.041 1.00 74.31 174 ASN A O 1
ATOM 1307 N N . GLN A 1 175 ? -2.699 8.532 -6.002 1.00 68.75 175 GLN A N 1
ATOM 1308 C CA . GLN A 1 175 ? -2.131 7.211 -5.798 1.00 68.75 175 GLN A CA 1
ATOM 1309 C C . GLN A 1 175 ? -1.346 6.738 -7.023 1.00 68.75 175 GLN A C 1
ATOM 1311 O O . GLN A 1 175 ? -0.168 6.418 -6.897 1.00 68.75 175 GLN A O 1
ATOM 1316 N N . SER A 1 176 ? -1.938 6.805 -8.217 1.00 72.75 176 SER A N 1
ATOM 1317 C CA . SER A 1 176 ? -1.249 6.461 -9.464 1.00 72.75 176 SER A CA 1
ATOM 1318 C C . SER A 1 176 ? -0.007 7.325 -9.700 1.00 72.75 176 SER A C 1
ATOM 1320 O O . SER A 1 176 ? 1.014 6.818 -10.159 1.00 72.75 176 SER A O 1
ATOM 1322 N N . ALA A 1 177 ? -0.053 8.612 -9.342 1.00 76.56 177 ALA A N 1
ATOM 1323 C CA . ALA A 1 177 ? 1.111 9.491 -9.419 1.00 76.56 177 ALA A CA 1
ATOM 1324 C C . ALA A 1 177 ? 2.240 9.037 -8.478 1.00 76.56 177 ALA A C 1
ATOM 1326 O O . ALA A 1 177 ? 3.402 9.001 -8.881 1.00 76.56 177 ALA A O 1
ATOM 1327 N N . ARG A 1 178 ? 1.913 8.655 -7.237 1.00 76.81 178 ARG A N 1
ATOM 1328 C CA . ARG A 1 178 ? 2.895 8.143 -6.267 1.00 76.81 178 ARG A CA 1
ATOM 1329 C C . ARG A 1 178 ? 3.503 6.823 -6.710 1.00 76.81 178 ARG A C 1
ATOM 1331 O O . ARG A 1 178 ? 4.714 6.663 -6.590 1.00 76.81 178 ARG A O 1
ATOM 1338 N N . ASP A 1 179 ? 2.683 5.914 -7.226 1.00 73.81 179 ASP A N 1
ATOM 1339 C CA . ASP A 1 179 ? 3.151 4.630 -7.743 1.00 73.81 179 ASP A CA 1
ATOM 1340 C C . ASP A 1 179 ? 4.096 4.847 -8.931 1.00 73.81 179 ASP A C 1
ATOM 1342 O O . ASP A 1 179 ? 5.187 4.284 -8.952 1.00 73.81 179 ASP A O 1
ATOM 1346 N N . GLY A 1 180 ? 3.757 5.766 -9.844 1.00 77.88 180 GLY A N 1
ATOM 1347 C CA . GLY A 1 180 ? 4.637 6.154 -10.949 1.00 77.88 180 GLY A CA 1
ATOM 1348 C C . GLY A 1 180 ? 5.978 6.729 -10.482 1.00 77.88 180 GLY A C 1
ATOM 1349 O O . GLY A 1 180 ? 7.029 6.327 -10.981 1.00 77.88 180 GLY A O 1
ATOM 1350 N N . VAL A 1 181 ? 5.975 7.623 -9.486 1.00 85.25 181 VAL A N 1
ATOM 1351 C CA . VAL A 1 181 ? 7.222 8.137 -8.889 1.00 85.25 181 VAL A CA 1
ATOM 1352 C C . VA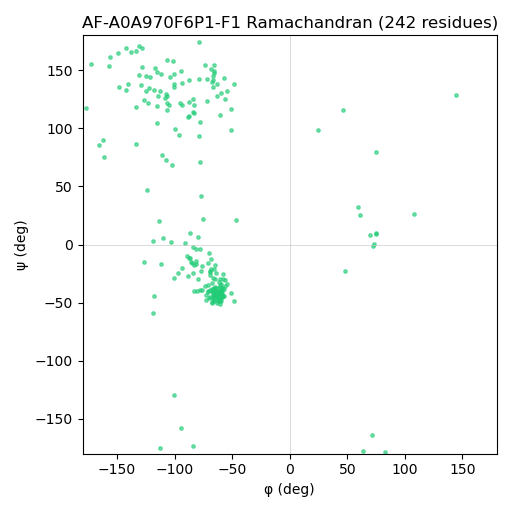L A 1 181 ? 8.037 7.007 -8.262 1.00 85.25 181 VAL A C 1
ATOM 1354 O O . VAL A 1 181 ? 9.255 6.978 -8.429 1.00 85.25 181 VAL A O 1
ATOM 1357 N N . GLN A 1 182 ? 7.394 6.050 -7.592 1.00 77.12 182 GLN A N 1
ATOM 1358 C CA . GLN A 1 182 ? 8.109 4.912 -7.021 1.00 77.12 182 GLN A CA 1
ATOM 1359 C C . GLN A 1 182 ? 8.722 4.001 -8.085 1.00 77.12 182 GLN A C 1
ATOM 1361 O O . GLN A 1 182 ? 9.871 3.590 -7.933 1.00 77.12 182 GLN A O 1
ATOM 1366 N N . THR A 1 183 ? 8.027 3.752 -9.196 1.00 80.06 183 THR A N 1
ATOM 1367 C CA . THR A 1 183 ? 8.604 3.042 -10.348 1.00 80.06 183 THR A CA 1
ATOM 1368 C C . THR A 1 183 ? 9.815 3.787 -10.914 1.00 80.06 183 THR A C 1
ATOM 1370 O O . THR A 1 183 ? 10.834 3.170 -11.229 1.00 80.06 183 THR A O 1
ATOM 1373 N N . MET A 1 184 ? 9.757 5.120 -10.995 1.00 89.62 184 MET A N 1
ATOM 1374 C CA . MET A 1 184 ? 10.907 5.912 -11.433 1.00 89.62 184 MET A CA 1
ATOM 1375 C C . MET A 1 184 ? 12.102 5.750 -10.487 1.00 89.62 184 MET A C 1
ATOM 1377 O O . MET A 1 184 ? 13.214 5.515 -10.954 1.00 89.62 184 MET A O 1
ATOM 1381 N N . ILE A 1 185 ? 11.879 5.836 -9.174 1.00 89.12 185 ILE A N 1
ATOM 1382 C CA . ILE A 1 185 ? 12.937 5.772 -8.154 1.00 89.12 185 ILE A CA 1
ATOM 1383 C C . ILE A 1 185 ? 13.556 4.377 -8.050 1.00 89.12 185 ILE A C 1
ATOM 1385 O O . ILE A 1 185 ? 14.777 4.261 -7.972 1.00 89.12 185 ILE A O 1
ATOM 1389 N N . HIS A 1 186 ? 12.740 3.325 -8.038 1.00 82.38 186 HIS A N 1
ATOM 1390 C CA . HIS A 1 186 ? 13.220 1.971 -7.761 1.00 82.38 186 HIS A CA 1
ATOM 1391 C C . HIS A 1 186 ? 13.578 1.160 -9.004 1.00 82.38 186 HIS A C 1
ATOM 1393 O O . HIS A 1 186 ? 14.343 0.205 -8.885 1.00 82.38 186 HIS A O 1
ATOM 1399 N N . THR A 1 187 ? 13.077 1.532 -10.183 1.00 81.06 187 THR A N 1
ATOM 1400 C CA . THR A 1 187 ? 13.296 0.761 -11.414 1.00 81.06 187 THR A CA 1
ATOM 1401 C C . THR A 1 187 ? 14.030 1.583 -12.465 1.00 81.06 187 THR A C 1
ATOM 1403 O O . THR A 1 187 ? 15.125 1.213 -12.884 1.00 81.06 187 THR A O 1
ATOM 1406 N N . VAL A 1 188 ? 13.466 2.723 -12.874 1.00 87.12 188 VAL A N 1
ATOM 1407 C CA . VAL A 1 188 ? 13.965 3.459 -14.048 1.00 87.12 188 VAL A CA 1
ATOM 1408 C C . VAL A 1 188 ? 15.294 4.157 -13.768 1.00 87.12 188 VAL A C 1
ATOM 1410 O O . VAL A 1 188 ? 16.230 4.013 -14.549 1.00 87.12 188 VAL A O 1
ATOM 1413 N N . ILE A 1 189 ? 1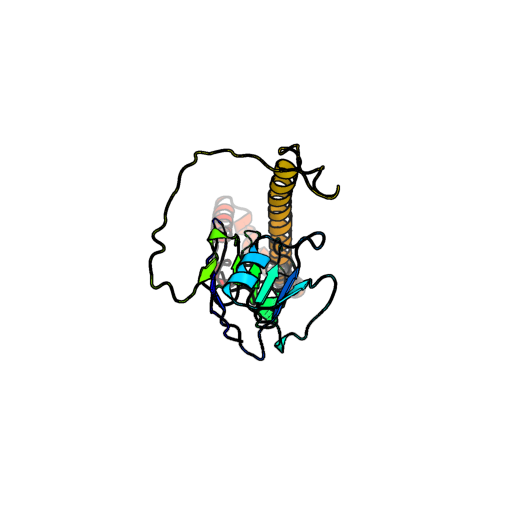5.415 4.887 -12.655 1.00 92.56 189 ILE A N 1
ATOM 1414 C CA . ILE A 1 189 ? 16.639 5.625 -12.309 1.00 92.56 189 ILE A CA 1
ATOM 1415 C C . ILE A 1 189 ? 17.835 4.677 -12.107 1.00 92.56 189 ILE A C 1
ATOM 1417 O O . ILE A 1 189 ? 18.873 4.929 -12.723 1.00 92.56 189 ILE A O 1
ATOM 1421 N N . PRO A 1 190 ? 17.735 3.578 -11.329 1.00 86.69 190 PRO A N 1
ATOM 1422 C CA . PRO A 1 190 ? 18.833 2.621 -11.189 1.00 86.69 190 PRO A CA 1
ATOM 1423 C C . PRO A 1 190 ? 19.240 1.986 -12.521 1.00 86.69 190 PRO A C 1
ATOM 1425 O O . PRO A 1 190 ? 20.430 1.881 -12.813 1.00 86.69 190 PRO A O 1
ATOM 1428 N N . PHE A 1 191 ? 18.265 1.628 -13.362 1.00 86.19 191 PHE A N 1
ATOM 1429 C CA . PHE A 1 191 ? 18.531 1.110 -14.701 1.00 86.19 191 PHE A CA 1
ATOM 1430 C C . PHE A 1 191 ? 19.274 2.133 -15.573 1.00 86.19 191 PHE A C 1
ATOM 1432 O O . PHE A 1 191 ? 20.307 1.816 -16.161 1.00 86.19 191 PHE A O 1
ATOM 1439 N N . MET A 1 192 ? 18.800 3.382 -15.614 1.00 91.44 192 MET A N 1
ATOM 1440 C CA . MET A 1 192 ? 19.459 4.460 -16.355 1.00 91.44 192 MET A CA 1
ATOM 1441 C C . MET A 1 192 ? 20.873 4.740 -15.832 1.00 91.44 192 MET A C 1
ATOM 1443 O O . MET A 1 192 ? 21.768 4.992 -16.635 1.00 91.44 192 MET A O 1
ATOM 1447 N N . ALA A 1 193 ? 21.095 4.668 -14.517 1.00 91.75 193 ALA A N 1
ATOM 1448 C CA . ALA A 1 193 ? 22.416 4.823 -13.909 1.00 91.75 193 ALA A CA 1
ATOM 1449 C C . ALA A 1 193 ? 23.373 3.683 -14.298 1.00 91.75 193 ALA A C 1
ATOM 1451 O O . ALA A 1 193 ? 24.551 3.913 -14.562 1.00 91.75 193 ALA A O 1
ATOM 1452 N N . PHE A 1 194 ? 22.869 2.452 -14.385 1.00 89.00 194 PHE A N 1
ATOM 1453 C CA . PHE A 1 194 ? 23.649 1.320 -14.875 1.00 89.00 194 PHE A CA 1
ATOM 1454 C C . PHE A 1 194 ? 24.006 1.473 -16.363 1.00 89.00 194 PHE A C 1
ATOM 1456 O O . PHE A 1 194 ? 25.168 1.330 -16.742 1.00 89.00 194 PHE A O 1
ATOM 1463 N N . VAL A 1 195 ? 23.033 1.830 -17.210 1.00 89.56 195 VAL A N 1
ATOM 1464 C CA . VAL A 1 195 ? 23.262 2.059 -18.646 1.00 89.56 195 VAL A CA 1
ATOM 1465 C C . VAL A 1 195 ? 24.240 3.214 -18.876 1.00 89.56 195 VAL A C 1
ATOM 1467 O O . VAL A 1 195 ? 25.125 3.103 -19.725 1.00 89.56 195 VAL A O 1
ATOM 1470 N N . SER A 1 196 ? 24.137 4.304 -18.111 1.00 93.06 196 SER A N 1
ATOM 1471 C CA . SER A 1 196 ? 25.051 5.442 -18.243 1.00 93.06 196 SER A CA 1
ATOM 1472 C C . SER A 1 196 ? 26.486 5.082 -17.853 1.00 93.06 196 SER A C 1
ATOM 1474 O O . SER A 1 196 ? 27.417 5.500 -18.542 1.00 93.06 196 SER A O 1
ATOM 1476 N N . LEU A 1 197 ? 26.677 4.242 -16.830 1.00 93.50 197 LEU A N 1
ATOM 1477 C CA . LEU A 1 197 ? 27.986 3.694 -16.478 1.00 93.50 197 LEU A CA 1
ATOM 1478 C C . LEU A 1 197 ? 28.573 2.858 -17.625 1.00 93.50 197 LEU A C 1
ATOM 1480 O O . LEU A 1 197 ? 29.727 3.067 -17.998 1.00 93.50 197 LEU A O 1
ATOM 1484 N N . LEU A 1 198 ? 27.787 1.948 -18.216 1.00 88.19 198 LEU A N 1
ATOM 1485 C CA . LEU A 1 198 ? 28.235 1.135 -19.354 1.00 88.19 198 LEU A CA 1
ATOM 1486 C C . LEU A 1 198 ? 28.640 2.006 -20.549 1.00 88.19 198 LEU A C 1
ATOM 1488 O O . LEU A 1 198 ? 29.715 1.806 -21.113 1.00 88.19 198 LEU A O 1
ATOM 1492 N N . ILE A 1 199 ? 27.821 3.001 -20.906 1.00 88.00 199 ILE A N 1
ATOM 1493 C CA . ILE A 1 199 ? 28.142 3.957 -21.977 1.00 88.00 199 ILE A CA 1
ATOM 1494 C C . ILE A 1 199 ? 29.436 4.711 -21.648 1.00 88.00 199 ILE A C 1
ATOM 1496 O O . ILE A 1 199 ? 30.296 4.843 -22.519 1.00 88.00 199 ILE A O 1
ATOM 1500 N N . GLY A 1 200 ? 29.611 5.149 -20.398 1.00 92.44 200 GLY A N 1
ATOM 1501 C CA . GLY A 1 200 ? 30.827 5.818 -19.936 1.00 92.44 200 GLY A CA 1
ATOM 1502 C C . GLY A 1 200 ? 32.079 4.957 -20.109 1.00 92.44 200 GLY A C 1
ATOM 1503 O O . GLY A 1 200 ? 33.081 5.429 -20.643 1.00 92.44 200 GLY A O 1
ATOM 1504 N N . VAL A 1 201 ? 32.014 3.672 -19.746 1.00 90.94 201 VAL A N 1
ATOM 1505 C CA . VAL A 1 201 ? 33.119 2.719 -19.953 1.00 90.94 201 VAL A CA 1
ATOM 1506 C C . VAL A 1 201 ? 33.383 2.488 -21.443 1.00 90.94 201 VAL A C 1
ATOM 1508 O O . VAL A 1 201 ? 34.538 2.486 -21.866 1.00 90.94 201 VAL A O 1
ATOM 1511 N N . ILE A 1 202 ? 32.345 2.325 -22.267 1.00 87.81 202 ILE A N 1
ATOM 1512 C CA . ILE A 1 202 ? 32.479 2.102 -23.718 1.00 87.81 202 ILE A CA 1
ATOM 1513 C C . ILE A 1 202 ? 33.142 3.301 -24.409 1.00 87.81 202 ILE A C 1
ATOM 1515 O O . ILE A 1 202 ? 34.010 3.117 -25.267 1.00 87.81 202 ILE A O 1
ATOM 1519 N N . GLN A 1 203 ? 32.746 4.520 -24.036 1.00 86.00 203 GLN A N 1
ATOM 1520 C CA . GLN A 1 203 ? 33.332 5.748 -24.567 1.00 86.00 203 GLN A CA 1
ATOM 1521 C C . GLN A 1 203 ? 34.763 5.950 -24.054 1.00 86.00 203 GLN A C 1
ATOM 1523 O O . GLN A 1 203 ? 35.660 6.202 -24.855 1.00 86.00 203 GLN A O 1
ATOM 1528 N N . GLY A 1 204 ? 34.997 5.775 -22.749 1.00 90.06 204 GLY A N 1
ATOM 1529 C CA . GLY A 1 204 ? 36.310 5.964 -22.125 1.00 90.06 204 GLY A CA 1
ATOM 1530 C C . GLY A 1 204 ? 37.360 4.929 -22.545 1.00 90.06 204 GLY A C 1
ATOM 1531 O O . GLY A 1 204 ? 38.532 5.266 -22.676 1.00 90.06 204 GLY A O 1
ATOM 1532 N N . SER A 1 205 ? 36.952 3.684 -22.809 1.00 91.19 205 SER A N 1
ATOM 1533 C CA . SER A 1 205 ? 37.843 2.612 -23.290 1.00 91.19 205 SER A CA 1
ATOM 1534 C C . SER A 1 205 ? 38.116 2.663 -24.797 1.00 91.19 205 SER A C 1
ATOM 1536 O O . SER A 1 205 ? 39.002 1.965 -25.285 1.00 91.19 205 SER A O 1
ATOM 1538 N N . GLY A 1 206 ? 37.341 3.440 -25.562 1.00 86.00 206 GLY A N 1
ATOM 1539 C CA . GLY A 1 206 ? 37.440 3.491 -27.022 1.00 86.00 206 GLY A CA 1
ATOM 1540 C C . GLY A 1 206 ? 36.890 2.254 -27.749 1.00 86.00 206 GLY A C 1
ATOM 1541 O O . GLY A 1 206 ? 36.883 2.239 -28.983 1.00 86.00 206 GLY A O 1
ATOM 1542 N N . VAL A 1 207 ? 36.363 1.253 -27.027 1.00 89.31 207 VAL A N 1
ATOM 1543 C CA . VAL A 1 207 ? 35.701 0.065 -27.605 1.00 89.31 207 VAL A CA 1
ATOM 1544 C C . VAL A 1 207 ? 34.542 0.473 -28.517 1.00 89.31 207 VAL A C 1
ATOM 1546 O O . VAL A 1 207 ? 34.351 -0.122 -29.578 1.00 89.31 207 VAL A O 1
ATOM 1549 N N . GLY A 1 208 ? 33.822 1.545 -28.164 1.00 85.31 208 GLY A N 1
ATOM 1550 C CA . GLY A 1 208 ? 32.742 2.085 -28.992 1.00 85.31 208 GLY A CA 1
ATOM 1551 C C . GLY A 1 208 ? 33.203 2.506 -30.391 1.00 85.31 208 GLY A C 1
ATOM 1552 O O . GLY A 1 208 ? 32.523 2.219 -31.370 1.00 85.31 208 GLY A O 1
ATOM 1553 N N . ASN A 1 209 ? 34.393 3.103 -30.514 1.00 87.25 209 ASN A N 1
ATOM 1554 C CA . ASN A 1 209 ? 34.941 3.535 -31.805 1.00 87.25 209 ASN A CA 1
ATOM 1555 C C . ASN A 1 209 ? 35.370 2.350 -32.677 1.00 87.25 209 ASN A C 1
ATOM 1557 O O . ASN A 1 209 ? 35.237 2.391 -33.901 1.00 87.25 209 ASN A O 1
ATOM 1561 N N . TYR A 1 210 ? 35.884 1.290 -32.052 1.00 87.62 210 TYR A N 1
ATOM 1562 C CA . TYR A 1 210 ? 36.217 0.050 -32.746 1.00 87.62 210 TYR A CA 1
ATOM 1563 C C . TYR A 1 210 ? 34.954 -0.644 -33.273 1.00 87.62 210 TYR A C 1
ATOM 1565 O O . TYR A 1 210 ? 34.880 -0.981 -34.454 1.00 87.62 210 TYR A O 1
ATOM 1573 N N . PHE A 1 211 ? 33.930 -0.771 -32.427 1.00 85.00 211 PHE A N 1
ATOM 1574 C CA . PHE A 1 211 ? 32.644 -1.347 -32.811 1.00 85.00 211 PHE A CA 1
ATOM 1575 C C . PHE A 1 211 ? 31.940 -0.520 -33.899 1.00 85.00 211 PHE A C 1
ATOM 1577 O O . PHE A 1 211 ? 31.427 -1.079 -34.868 1.00 85.00 211 PHE A O 1
ATOM 1584 N N . ALA A 1 212 ? 31.992 0.813 -33.805 1.00 85.38 212 ALA A N 1
ATOM 1585 C CA . ALA A 1 212 ? 31.433 1.712 -34.811 1.00 85.38 212 ALA A CA 1
ATOM 1586 C C . ALA A 1 212 ? 32.026 1.457 -36.203 1.00 85.38 212 ALA A C 1
ATOM 1588 O O . ALA A 1 212 ? 31.270 1.342 -37.160 1.00 85.38 212 ALA A O 1
ATOM 1589 N N . LYS A 1 213 ? 33.348 1.268 -36.329 1.00 86.25 213 LYS A N 1
ATOM 1590 C CA . LYS A 1 213 ? 33.994 0.967 -37.623 1.00 86.25 213 LYS A CA 1
ATOM 1591 C C . LYS A 1 213 ? 33.486 -0.326 -38.270 1.00 86.25 213 LYS A C 1
ATOM 1593 O O . LYS A 1 213 ? 33.393 -0.381 -39.493 1.00 86.25 213 LYS A O 1
ATOM 1598 N N . ILE A 1 214 ? 33.150 -1.338 -37.469 1.00 86.06 214 ILE A N 1
ATOM 1599 C CA . ILE A 1 214 ? 32.572 -2.606 -37.946 1.00 86.06 214 ILE A CA 1
ATOM 1600 C C . ILE A 1 214 ? 31.111 -2.407 -38.375 1.00 86.06 214 ILE A C 1
ATOM 1602 O O . ILE A 1 214 ? 30.663 -3.000 -39.354 1.00 86.06 214 ILE A O 1
ATOM 1606 N N . MET A 1 215 ? 30.372 -1.547 -37.671 1.00 83.06 215 MET A N 1
ATOM 1607 C CA . MET A 1 215 ? 28.958 -1.273 -37.943 1.00 83.06 215 MET A CA 1
ATOM 1608 C C . MET A 1 215 ? 28.729 -0.302 -39.112 1.00 83.06 215 MET A C 1
ATOM 1610 O O . MET A 1 215 ? 27.720 -0.432 -39.800 1.00 83.06 215 MET A O 1
ATOM 1614 N N . THR A 1 216 ? 29.646 0.635 -39.386 1.00 86.94 216 THR A N 1
ATOM 1615 C CA . THR A 1 216 ? 29.541 1.624 -40.479 1.00 86.94 216 THR A CA 1
ATOM 1616 C C . THR A 1 216 ? 29.169 1.024 -41.846 1.00 86.94 216 THR A C 1
ATOM 1618 O O . THR A 1 216 ? 28.234 1.538 -42.463 1.00 86.94 216 THR A O 1
ATOM 1621 N N . PRO A 1 217 ? 29.813 -0.052 -42.352 1.00 85.62 217 PRO A N 1
ATOM 1622 C CA . PRO A 1 217 ? 29.432 -0.643 -43.639 1.00 85.62 217 PRO A CA 1
ATOM 1623 C C . PRO A 1 217 ? 28.033 -1.282 -43.628 1.00 85.62 217 PRO A C 1
ATOM 1625 O O . PRO A 1 217 ? 27.368 -1.292 -44.662 1.00 85.62 217 PRO A O 1
ATOM 1628 N N . LEU A 1 218 ? 27.558 -1.779 -42.478 1.00 80.88 218 LEU A N 1
ATOM 1629 C CA . LEU A 1 218 ? 26.200 -2.318 -42.338 1.00 80.88 218 LEU A CA 1
ATOM 1630 C C . LEU A 1 218 ? 25.157 -1.194 -42.262 1.00 80.88 218 LEU A C 1
ATOM 1632 O O . LEU A 1 218 ? 24.100 -1.307 -42.874 1.00 80.88 218 LEU A O 1
ATOM 1636 N N . ALA A 1 219 ? 25.455 -0.098 -41.562 1.00 84.06 219 ALA A N 1
ATOM 1637 C CA . ALA A 1 219 ? 24.570 1.063 -41.471 1.00 84.06 219 ALA A CA 1
ATOM 1638 C C . ALA A 1 219 ? 24.461 1.840 -42.799 1.00 84.06 219 ALA A C 1
ATOM 1640 O O . ALA A 1 219 ? 23.445 2.480 -43.054 1.00 84.06 219 ALA A O 1
ATOM 1641 N N . GLY A 1 220 ? 25.485 1.764 -43.658 1.00 86.12 220 GLY A N 1
ATOM 1642 C CA . GLY A 1 220 ? 25.507 2.402 -44.978 1.00 86.12 220 GLY A CA 1
ATOM 1643 C C . GLY A 1 220 ? 24.708 1.681 -46.073 1.00 86.12 220 GLY A C 1
ATOM 1644 O O . GLY A 1 220 ? 24.622 2.194 -47.186 1.00 86.12 220 GLY A O 1
ATOM 1645 N N . ASN A 1 221 ? 24.129 0.508 -45.792 1.00 90.31 221 ASN A N 1
ATOM 1646 C CA . ASN A 1 221 ? 23.318 -0.264 -46.737 1.00 90.31 221 ASN A CA 1
ATOM 1647 C C . ASN A 1 221 ? 21.910 -0.508 -46.166 1.00 90.31 221 ASN A C 1
ATOM 1649 O O . ASN A 1 221 ? 21.772 -0.941 -45.026 1.00 90.31 221 ASN A O 1
ATOM 1653 N N . ILE A 1 222 ? 20.865 -0.307 -46.977 1.00 91.19 222 ILE A N 1
ATOM 1654 C CA . ILE A 1 222 ? 19.447 -0.512 -46.620 1.00 91.19 222 ILE A CA 1
ATOM 1655 C C . ILE A 1 222 ? 19.205 -1.897 -45.997 1.00 91.19 222 ILE A C 1
ATOM 1657 O O . ILE A 1 222 ? 18.484 -2.021 -45.003 1.00 91.19 222 ILE A O 1
ATOM 1661 N N . VAL A 1 223 ? 19.830 -2.941 -46.551 1.00 90.81 223 VAL A N 1
ATOM 1662 C CA . VAL A 1 223 ? 19.699 -4.314 -46.034 1.00 90.81 223 VAL A CA 1
ATOM 1663 C C . VAL A 1 223 ? 20.339 -4.441 -44.649 1.00 90.81 223 VAL A C 1
ATOM 1665 O O . VAL A 1 223 ? 19.736 -5.008 -43.740 1.00 90.81 223 VAL A O 1
ATOM 1668 N N . GLY A 1 224 ? 21.529 -3.869 -44.457 1.00 88.44 224 GLY A N 1
ATOM 1669 C CA . GLY A 1 224 ? 22.219 -3.892 -43.167 1.00 88.44 224 GLY A CA 1
ATOM 1670 C C . GLY A 1 224 ? 21.494 -3.067 -42.104 1.00 88.44 224 GLY A C 1
ATOM 1671 O O . GLY A 1 224 ? 21.352 -3.526 -40.974 1.00 88.44 224 GLY A O 1
ATOM 1672 N N . LEU A 1 225 ? 20.928 -1.917 -42.475 1.00 89.75 225 LEU A N 1
ATOM 1673 C CA . LEU A 1 225 ? 20.105 -1.095 -41.588 1.00 89.75 225 LEU A CA 1
ATOM 1674 C C . LEU A 1 225 ? 18.826 -1.825 -41.149 1.00 89.75 225 LEU A C 1
ATOM 1676 O O . LEU A 1 225 ? 18.432 -1.730 -39.989 1.00 89.75 225 LEU A O 1
ATOM 1680 N N . THR A 1 226 ? 18.215 -2.603 -42.048 1.00 90.25 226 THR A N 1
ATOM 1681 C CA . THR A 1 226 ? 17.035 -3.426 -41.736 1.00 90.25 226 THR A CA 1
ATOM 1682 C C . THR A 1 226 ? 17.386 -4.552 -40.761 1.00 90.25 226 THR A C 1
ATOM 1684 O O . THR A 1 226 ? 16.652 -4.788 -39.804 1.00 90.25 226 THR A O 1
ATOM 1687 N N . ILE A 1 227 ? 18.535 -5.210 -40.946 1.00 88.06 227 ILE A N 1
ATOM 1688 C CA . ILE A 1 227 ? 19.029 -6.244 -40.024 1.00 88.06 227 ILE A CA 1
ATOM 1689 C C . ILE A 1 227 ? 19.356 -5.640 -38.652 1.00 88.06 227 ILE A C 1
ATOM 1691 O O . ILE A 1 227 ? 18.958 -6.201 -37.635 1.00 88.06 227 ILE A O 1
ATOM 1695 N N . ILE A 1 228 ? 20.028 -4.484 -38.608 1.00 86.88 228 ILE A N 1
ATOM 1696 C CA . ILE A 1 228 ? 20.328 -3.777 -37.355 1.00 86.88 228 ILE A CA 1
ATOM 1697 C C . ILE A 1 228 ? 19.028 -3.401 -36.636 1.00 86.88 228 ILE A C 1
ATOM 1699 O O . ILE A 1 228 ? 18.887 -3.690 -35.452 1.00 86.88 228 ILE A O 1
ATOM 1703 N N . GLY A 1 229 ? 18.054 -2.825 -37.346 1.00 87.31 229 GLY A N 1
ATOM 1704 C CA . GLY A 1 229 ? 16.749 -2.483 -36.781 1.00 87.31 229 GLY A CA 1
ATOM 1705 C C . GLY A 1 229 ? 16.014 -3.704 -36.225 1.00 87.31 229 GLY A C 1
ATOM 1706 O O . GLY A 1 229 ? 15.506 -3.653 -35.107 1.00 87.31 229 GLY A O 1
ATOM 1707 N N . PHE A 1 230 ? 16.028 -4.823 -36.956 1.00 88.25 230 PHE A N 1
ATOM 1708 C CA . PHE A 1 230 ? 15.445 -6.080 -36.494 1.00 88.25 230 PHE A CA 1
ATOM 1709 C C . PHE A 1 230 ? 16.122 -6.576 -35.209 1.00 88.25 230 PHE A C 1
ATOM 1711 O O . PHE A 1 230 ? 15.439 -6.805 -34.216 1.00 88.25 230 PHE A O 1
ATOM 1718 N N . VAL A 1 231 ? 17.456 -6.655 -35.176 1.00 84.06 231 VAL A N 1
ATOM 1719 C CA . VAL A 1 231 ? 18.209 -7.111 -33.995 1.00 84.06 231 VAL A CA 1
ATOM 1720 C C . VAL A 1 231 ? 18.002 -6.185 -32.791 1.00 84.06 231 VAL A C 1
ATOM 1722 O O . VAL A 1 231 ? 17.771 -6.675 -31.689 1.00 84.06 231 VAL A O 1
ATOM 1725 N N . CYS A 1 232 ? 18.022 -4.863 -32.986 1.00 83.12 232 CYS A N 1
ATOM 1726 C CA . CYS A 1 232 ? 17.784 -3.883 -31.921 1.00 83.12 232 CYS A CA 1
ATOM 1727 C C . CYS A 1 232 ? 16.332 -3.872 -31.413 1.00 83.12 232 CYS A C 1
ATOM 1729 O O . CYS A 1 232 ? 16.093 -3.444 -30.287 1.00 83.12 232 CYS A O 1
ATOM 1731 N N . SER A 1 233 ? 15.369 -4.326 -32.222 1.00 83.81 233 SER A N 1
ATOM 1732 C CA . SER A 1 233 ? 13.957 -4.431 -31.828 1.00 83.81 233 SER A CA 1
ATOM 1733 C C . SER A 1 233 ? 13.637 -5.684 -31.012 1.00 83.81 233 SER A C 1
ATOM 1735 O O . SER A 1 233 ? 12.594 -5.742 -30.360 1.00 83.81 233 SER A O 1
ATOM 1737 N N . LEU A 1 234 ? 14.519 -6.690 -31.032 1.00 81.69 234 LEU A N 1
ATOM 1738 C CA . LEU A 1 234 ? 14.308 -7.911 -30.269 1.00 81.69 234 LEU A CA 1
ATOM 1739 C C . LEU A 1 234 ? 14.508 -7.608 -28.775 1.00 81.69 234 LEU A C 1
ATOM 1741 O O . LEU A 1 234 ? 15.580 -7.141 -28.382 1.00 81.69 234 LEU A O 1
ATOM 1745 N N . PRO A 1 235 ? 13.513 -7.886 -27.912 1.00 73.12 235 PRO A N 1
ATOM 1746 C CA . PRO A 1 235 ? 13.528 -7.496 -26.503 1.00 73.12 235 PRO A CA 1
ATOM 1747 C C . PRO A 1 235 ? 14.437 -8.404 -25.653 1.00 73.12 235 PRO A C 1
ATOM 1749 O O . PRO A 1 235 ? 14.085 -8.769 -24.538 1.00 73.12 235 PRO A O 1
ATOM 1752 N N . PHE A 1 236 ? 15.621 -8.780 -26.149 1.00 67.44 236 PHE A N 1
ATOM 1753 C CA . PHE A 1 236 ? 16.559 -9.686 -25.471 1.00 67.44 236 PHE A CA 1
ATOM 1754 C C . PHE A 1 236 ? 17.103 -9.137 -24.154 1.00 67.44 236 PHE A C 1
ATOM 1756 O O . PHE A 1 236 ? 17.498 -9.902 -23.279 1.00 67.44 236 PHE A O 1
ATOM 1763 N N . LEU A 1 237 ? 17.120 -7.814 -24.006 1.00 60.50 237 LEU A N 1
ATOM 1764 C CA . LEU A 1 237 ? 17.580 -7.157 -22.789 1.00 60.50 237 LEU A CA 1
ATOM 1765 C C . LEU A 1 237 ? 16.478 -7.046 -21.726 1.00 60.50 237 LEU A C 1
ATOM 1767 O O . LEU A 1 237 ? 16.801 -6.846 -20.560 1.00 60.50 237 LEU A O 1
ATOM 1771 N N . SER A 1 238 ? 15.201 -7.228 -22.088 1.00 63.41 238 SER A N 1
ATOM 1772 C CA . SER A 1 238 ? 14.088 -7.138 -21.133 1.00 63.41 238 SER A CA 1
ATOM 1773 C C . SER A 1 238 ? 14.135 -8.234 -20.052 1.00 63.41 238 SER A C 1
ATOM 1775 O O . SER A 1 238 ? 13.912 -7.893 -18.896 1.00 63.41 238 SER A O 1
ATOM 1777 N N . PRO A 1 239 ? 14.467 -9.509 -20.358 1.00 60.56 239 PRO A N 1
ATOM 1778 C CA . PRO A 1 239 ? 14.640 -10.553 -19.341 1.00 60.56 239 PRO A CA 1
ATOM 1779 C C . PRO A 1 239 ? 15.966 -10.474 -18.573 1.00 60.56 239 PRO A C 1
ATOM 1781 O O . PRO A 1 239 ? 16.075 -11.024 -17.483 1.00 60.56 239 PRO A O 1
ATOM 1784 N N . LEU A 1 240 ? 16.995 -9.843 -19.153 1.00 56.94 240 LEU A N 1
ATOM 1785 C CA . LEU A 1 240 ? 18.341 -9.784 -18.571 1.00 56.94 240 LEU A CA 1
ATOM 1786 C C . LEU A 1 240 ? 18.523 -8.587 -17.624 1.00 56.94 240 LEU A C 1
ATOM 1788 O O . LEU A 1 240 ? 19.350 -8.644 -16.719 1.00 56.94 240 LEU A O 1
ATOM 1792 N N . LEU A 1 241 ? 17.769 -7.503 -17.837 1.00 57.34 241 LEU A N 1
ATOM 1793 C CA . LEU A 1 241 ? 17.937 -6.227 -17.133 1.00 57.34 241 LEU A CA 1
ATOM 1794 C C . LEU A 1 241 ? 16.799 -5.885 -16.155 1.00 57.34 241 LEU A C 1
ATOM 1796 O O . LEU A 1 241 ? 16.822 -4.803 -15.569 1.00 57.34 241 LEU A O 1
ATOM 1800 N N . GLY A 1 242 ? 15.835 -6.783 -15.936 1.00 49.75 242 GLY A N 1
ATOM 1801 C CA . GLY A 1 242 ? 14.790 -6.586 -14.932 1.00 49.75 242 GLY A CA 1
ATOM 1802 C C . GLY A 1 242 ? 14.297 -7.897 -14.311 1.00 49.75 242 GLY A C 1
ATOM 1803 O O . GLY A 1 242 ? 14.040 -8.848 -15.050 1.00 49.75 242 GLY A O 1
ATOM 1804 N N . PRO A 1 243 ? 14.119 -7.978 -12.978 1.00 52.59 243 PRO A N 1
ATOM 1805 C CA . PRO A 1 243 ? 13.100 -8.859 -12.424 1.00 52.59 243 PRO A CA 1
ATOM 1806 C C . PRO A 1 243 ? 11.732 -8.301 -12.849 1.00 52.59 243 PRO A C 1
ATOM 1808 O O . PRO A 1 243 ? 11.545 -7.083 -12.839 1.00 52.59 243 PRO A O 1
ATOM 1811 N N . GLY A 1 244 ? 10.825 -9.176 -13.289 1.00 44.12 244 GLY A N 1
ATOM 1812 C CA . GLY A 1 244 ? 9.454 -8.794 -13.655 1.00 44.12 244 GLY A CA 1
ATOM 1813 C C . GLY A 1 244 ? 8.727 -8.015 -12.565 1.00 44.12 244 GLY A C 1
ATOM 1814 O O . GLY A 1 244 ? 9.023 -8.247 -11.369 1.00 44.12 244 GLY A O 1
#